Protein AF-A0A9W6ZKR8-F1 (afdb_monomer_lite)

Organism: NCBI:txid2557542

Structure (mmCIF, N/CA/C/O backbone):
data_AF-A0A9W6ZKR8-F1
#
_entry.id   AF-A0A9W6ZKR8-F1
#
loop_
_atom_site.group_PDB
_atom_site.id
_atom_site.type_symbol
_atom_site.label_atom_id
_atom_site.label_alt_id
_atom_site.label_comp_id
_atom_site.label_asym_id
_atom_site.label_entity_id
_atom_site.label_seq_id
_atom_site.pdbx_PDB_ins_code
_atom_site.Cartn_x
_atom_site.Cartn_y
_atom_site.Cartn_z
_atom_site.occupancy
_atom_site.B_iso_or_equiv
_atom_site.auth_seq_id
_atom_site.auth_comp_id
_atom_site.auth_asym_id
_atom_site.auth_atom_id
_atom_site.pdbx_PDB_model_num
ATOM 1 N N . MET A 1 1 ? 8.749 -22.996 -4.094 1.00 43.72 1 MET A N 1
ATOM 2 C CA . MET A 1 1 ? 8.159 -23.414 -2.805 1.00 43.72 1 MET A CA 1
ATOM 3 C C . MET A 1 1 ? 8.030 -22.273 -1.785 1.00 43.72 1 MET A C 1
ATOM 5 O O . MET A 1 1 ? 7.411 -22.484 -0.766 1.00 43.72 1 MET A O 1
ATOM 9 N N . THR A 1 2 ? 8.489 -21.044 -2.060 1.00 58.97 2 THR A N 1
ATOM 10 C CA . THR A 1 2 ? 8.689 -20.016 -1.013 1.00 58.97 2 THR A CA 1
ATOM 11 C C . THR A 1 2 ? 7.624 -18.916 -0.911 1.00 58.97 2 THR A C 1
ATOM 13 O O . THR A 1 2 ? 7.582 -18.221 0.094 1.00 58.97 2 THR A O 1
ATOM 16 N N . ARG A 1 3 ? 6.742 -18.735 -1.911 1.00 69.00 3 ARG A N 1
ATOM 17 C CA . ARG A 1 3 ? 5.770 -17.615 -1.908 1.00 69.00 3 ARG A CA 1
ATOM 18 C C . ARG A 1 3 ? 4.636 -17.778 -0.891 1.00 69.00 3 ARG A C 1
ATOM 20 O O . ARG A 1 3 ? 4.155 -16.786 -0.358 1.00 69.00 3 ARG A O 1
ATOM 27 N N . LYS A 1 4 ? 4.199 -19.019 -0.641 1.00 81.56 4 LYS A N 1
ATOM 28 C CA . LYS A 1 4 ? 3.111 -19.300 0.311 1.00 81.56 4 LYS A CA 1
ATOM 29 C C . LYS A 1 4 ? 3.591 -19.171 1.755 1.00 81.56 4 LYS A C 1
ATOM 31 O O . LYS A 1 4 ? 2.933 -18.515 2.546 1.00 81.56 4 LYS A O 1
ATOM 36 N N . GLU A 1 5 ? 4.760 -19.728 2.067 1.00 90.12 5 GLU A N 1
ATOM 37 C CA . GLU A 1 5 ? 5.380 -19.628 3.396 1.00 90.12 5 GLU A CA 1
ATOM 38 C C . GLU A 1 5 ? 5.645 -18.171 3.787 1.00 90.12 5 GLU A C 1
ATOM 40 O O . GLU A 1 5 ? 5.253 -17.749 4.870 1.00 90.12 5 GLU A O 1
ATOM 45 N N . SER A 1 6 ? 6.228 -17.372 2.883 1.00 89.31 6 SER A N 1
ATOM 46 C CA . SER A 1 6 ? 6.446 -15.945 3.142 1.00 89.31 6 SER A CA 1
ATOM 47 C C . SER A 1 6 ? 5.136 -15.184 3.345 1.00 89.31 6 SER A C 1
ATOM 49 O O . SER A 1 6 ? 5.079 -14.304 4.196 1.00 89.31 6 SER A O 1
ATOM 51 N N . GLY A 1 7 ? 4.084 -15.537 2.595 1.00 88.88 7 GLY A N 1
ATOM 52 C CA . GLY A 1 7 ? 2.748 -14.965 2.778 1.00 88.88 7 GLY A CA 1
ATOM 53 C C . GLY A 1 7 ? 2.196 -15.250 4.175 1.00 88.88 7 GLY A C 1
ATOM 54 O O . GLY A 1 7 ? 1.835 -14.320 4.888 1.00 88.88 7 GLY A O 1
ATOM 55 N N . TYR A 1 8 ? 2.246 -16.513 4.613 1.00 91.88 8 TYR A N 1
ATOM 56 C CA . TYR A 1 8 ? 1.811 -16.897 5.958 1.00 91.88 8 TYR A CA 1
ATOM 57 C C . TYR A 1 8 ? 2.598 -16.191 7.065 1.00 91.88 8 TYR A C 1
ATOM 59 O O . TYR A 1 8 ? 2.002 -15.756 8.045 1.00 91.88 8 TYR A O 1
ATOM 67 N N . ILE A 1 9 ? 3.917 -16.036 6.916 1.00 94.31 9 ILE A N 1
ATOM 68 C CA . ILE A 1 9 ? 4.736 -15.312 7.900 1.00 94.31 9 ILE A CA 1
ATOM 69 C C . ILE A 1 9 ? 4.271 -13.855 8.021 1.00 94.31 9 ILE A C 1
ATOM 71 O O . ILE A 1 9 ? 4.099 -13.363 9.135 1.00 94.31 9 ILE A O 1
ATOM 75 N N . VAL A 1 10 ? 4.032 -13.171 6.896 1.00 93.12 10 VAL A N 1
ATOM 76 C CA . VAL A 1 10 ? 3.537 -11.784 6.897 1.00 93.12 10 VAL A CA 1
ATOM 77 C C . VAL A 1 10 ? 2.162 -11.692 7.558 1.00 93.12 10 VAL A C 1
ATOM 79 O O . VAL A 1 10 ? 1.942 -10.795 8.372 1.00 93.12 10 VAL A O 1
ATOM 82 N N . GLU A 1 11 ? 1.255 -12.624 7.261 1.00 93.00 11 GLU A N 1
ATOM 83 C CA . GLU A 1 11 ? -0.081 -12.657 7.863 1.00 93.00 11 GLU A CA 1
ATOM 84 C C . GLU A 1 11 ? -0.024 -12.865 9.382 1.00 93.00 11 GLU A C 1
ATOM 86 O O . GLU A 1 11 ? -0.656 -12.108 10.117 1.00 93.00 11 GLU A O 1
ATOM 91 N N . ILE A 1 12 ? 0.783 -13.818 9.863 1.00 96.00 12 ILE A N 1
ATOM 92 C CA . ILE A 1 12 ? 0.949 -14.097 11.299 1.00 96.00 12 ILE A CA 1
ATOM 93 C C . ILE A 1 12 ? 1.556 -12.893 12.029 1.00 96.00 12 ILE A C 1
ATOM 95 O O . ILE A 1 12 ? 1.080 -12.518 13.100 1.00 96.00 12 ILE A O 1
ATOM 99 N N . LEU A 1 13 ? 2.595 -12.269 11.465 1.00 96.94 13 LEU A N 1
ATOM 100 C CA . LEU A 1 13 ? 3.232 -11.098 12.078 1.00 96.94 13 LEU A CA 1
ATOM 101 C C . LEU A 1 13 ? 2.298 -9.886 12.105 1.00 96.94 13 LEU A C 1
ATOM 103 O O . LEU A 1 13 ? 2.287 -9.146 13.088 1.00 96.94 13 LEU A O 1
ATOM 107 N N . THR A 1 14 ? 1.504 -9.700 11.049 1.00 95.88 14 THR A N 1
ATOM 108 C CA . THR A 1 14 ? 0.491 -8.642 10.987 1.00 95.88 14 THR A CA 1
ATOM 109 C C . THR A 1 14 ? -0.566 -8.859 12.065 1.00 95.88 14 THR A C 1
ATOM 111 O O . THR A 1 14 ? -0.831 -7.946 12.840 1.00 95.88 14 THR A O 1
ATOM 114 N N . GLU A 1 15 ? -1.106 -10.073 12.170 1.00 96.12 15 GLU A N 1
ATOM 115 C CA . GLU A 1 15 ? -2.096 -10.44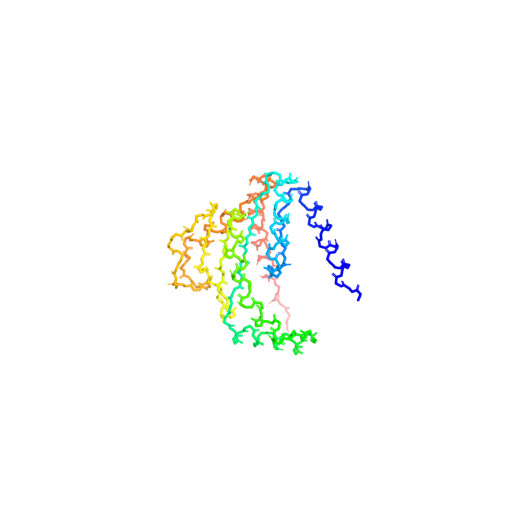8 13.185 1.00 96.12 15 GLU A CA 1
ATOM 116 C C . GLU A 1 15 ? -1.564 -10.219 14.607 1.00 96.12 15 GLU A C 1
ATOM 118 O O . GLU A 1 15 ? -2.184 -9.513 15.400 1.00 96.12 15 GLU A O 1
ATOM 123 N N . ALA A 1 16 ? -0.370 -10.733 14.919 1.00 96.75 16 ALA A N 1
ATOM 124 C CA . ALA A 1 16 ? 0.243 -10.566 16.235 1.00 96.75 16 ALA A CA 1
ATOM 125 C C . ALA A 1 16 ? 0.458 -9.084 16.594 1.00 96.75 16 ALA A C 1
ATOM 127 O O . ALA A 1 16 ? 0.180 -8.662 17.716 1.00 96.75 16 ALA A O 1
ATOM 128 N N . ALA A 1 17 ? 0.908 -8.267 15.636 1.00 95.88 17 ALA A N 1
ATOM 129 C CA . ALA A 1 17 ? 1.096 -6.838 15.855 1.00 95.88 17 ALA A CA 1
ATOM 130 C C . ALA A 1 17 ? -0.235 -6.095 16.072 1.00 95.88 17 ALA A C 1
ATOM 132 O O . ALA A 1 17 ? -0.312 -5.234 16.953 1.00 95.88 17 ALA A O 1
ATOM 133 N N . LEU A 1 18 ? -1.281 -6.435 15.314 1.00 94.88 18 LEU A N 1
ATOM 134 C CA . LEU A 1 18 ? -2.607 -5.832 15.456 1.00 94.88 18 LEU A CA 1
ATOM 135 C C . LEU A 1 18 ? -3.280 -6.216 16.781 1.00 94.88 18 LEU A C 1
ATOM 137 O O . LEU A 1 18 ? -3.871 -5.347 17.424 1.00 94.88 18 LEU A O 1
ATOM 141 N N . LEU A 1 19 ? -3.128 -7.464 17.239 1.00 93.94 19 LEU A N 1
ATOM 142 C CA . LEU A 1 19 ? -3.597 -7.914 18.558 1.00 93.94 19 LEU A CA 1
ATOM 143 C C . LEU A 1 19 ? -2.950 -7.126 19.707 1.00 93.94 19 LEU A C 1
ATOM 145 O O . LEU A 1 19 ? -3.594 -6.854 20.719 1.00 93.94 19 LEU A O 1
ATOM 149 N N . GLU A 1 20 ? -1.699 -6.700 19.538 1.00 94.88 20 GLU A N 1
ATOM 150 C CA . GLU A 1 20 ? -1.003 -5.820 20.483 1.00 94.88 20 GLU A CA 1
ATOM 151 C C . GLU A 1 20 ? -1.330 -4.324 20.291 1.00 94.88 20 GLU A C 1
ATOM 153 O O . GLU A 1 20 ? -0.798 -3.466 21.002 1.00 94.88 20 GLU A O 1
ATOM 158 N N . GLY A 1 21 ? -2.199 -3.978 19.336 1.00 89.56 21 GLY A N 1
ATOM 159 C CA . GLY A 1 21 ? -2.577 -2.598 19.028 1.00 89.56 21 GLY A CA 1
ATOM 160 C C . GLY A 1 21 ? -1.440 -1.770 18.422 1.00 89.56 21 GLY A C 1
ATOM 161 O O . GLY A 1 21 ? -1.395 -0.551 18.617 1.00 89.56 21 GLY A O 1
ATOM 162 N N . LYS A 1 22 ? -0.493 -2.415 17.731 1.00 90.19 22 LYS A N 1
ATOM 163 C CA . LYS A 1 22 ? 0.614 -1.750 17.033 1.00 90.19 22 LYS A CA 1
ATOM 164 C C . LYS A 1 22 ? 0.187 -1.297 15.638 1.00 90.19 22 LYS A C 1
ATOM 166 O O . LYS A 1 22 ? -0.657 -1.911 14.992 1.00 90.19 22 LYS A O 1
ATOM 171 N N . ASN A 1 23 ? 0.843 -0.246 15.149 1.00 90.69 23 ASN A N 1
ATOM 172 C CA . ASN A 1 23 ? 0.729 0.164 13.753 1.00 90.69 23 ASN A CA 1
ATOM 173 C C . ASN A 1 23 ? 1.524 -0.802 12.869 1.00 90.69 23 ASN A C 1
ATOM 175 O O . ASN A 1 23 ? 2.669 -1.129 13.190 1.00 90.69 23 ASN A O 1
ATOM 179 N N . VAL A 1 24 ? 0.935 -1.215 11.748 1.00 93.69 24 VAL A N 1
ATOM 180 C CA . VAL A 1 24 ? 1.559 -2.131 10.788 1.00 93.69 24 VAL A CA 1
ATOM 181 C C . VAL A 1 24 ? 1.595 -1.474 9.415 1.00 93.69 24 VAL A C 1
ATOM 183 O O . VAL A 1 24 ? 0.602 -0.906 8.967 1.00 93.69 24 VAL A O 1
ATOM 186 N N . LEU A 1 25 ? 2.744 -1.570 8.746 1.00 94.62 25 LEU A N 1
ATOM 187 C CA . LEU A 1 25 ? 2.893 -1.228 7.337 1.00 94.62 25 LEU A CA 1
ATOM 188 C C . LEU A 1 25 ? 3.074 -2.525 6.550 1.00 94.62 25 LEU A C 1
ATOM 190 O O . LEU A 1 25 ? 4.033 -3.259 6.785 1.00 94.62 25 LEU A O 1
ATOM 194 N N . VAL A 1 26 ? 2.148 -2.798 5.633 1.00 92.88 26 VAL A N 1
ATOM 195 C CA . VAL A 1 26 ? 2.182 -3.985 4.773 1.00 92.88 26 VAL A CA 1
ATOM 196 C C . VAL A 1 26 ? 2.524 -3.546 3.354 1.00 92.88 26 VAL A C 1
ATOM 198 O O . VAL A 1 26 ? 1.786 -2.766 2.758 1.00 92.88 26 VAL A O 1
ATOM 201 N N . ASP A 1 27 ? 3.633 -4.056 2.818 1.00 91.31 27 ASP A N 1
ATOM 202 C CA . ASP A 1 27 ? 3.977 -3.901 1.403 1.00 91.31 27 ASP A CA 1
ATOM 203 C C . ASP A 1 27 ? 3.158 -4.897 0.570 1.00 91.31 27 ASP A C 1
ATOM 205 O O . ASP A 1 27 ? 3.192 -6.109 0.803 1.00 91.31 27 ASP A O 1
ATOM 209 N N . GLY A 1 28 ? 2.371 -4.383 -0.371 1.00 89.12 28 GLY A N 1
ATOM 210 C CA . GLY A 1 28 ? 1.390 -5.158 -1.114 1.00 89.12 28 GLY A CA 1
ATOM 211 C C . GLY A 1 28 ? 1.144 -4.585 -2.499 1.00 89.12 28 GLY A C 1
ATOM 212 O O . GLY A 1 28 ? 1.242 -3.385 -2.729 1.00 89.12 28 GLY A O 1
ATOM 213 N N . SER A 1 29 ? 0.801 -5.461 -3.443 1.00 87.06 29 SER A N 1
ATOM 214 C CA . SER A 1 29 ? 0.652 -5.060 -4.846 1.00 87.06 29 SER A CA 1
ATOM 215 C C . SER A 1 29 ? -0.663 -4.346 -5.164 1.00 87.06 29 SER A C 1
ATOM 217 O O . SER A 1 29 ? -0.764 -3.784 -6.246 1.00 87.06 29 SER A O 1
ATOM 219 N N . LEU A 1 30 ? -1.678 -4.422 -4.289 1.00 93.69 30 LEU A N 1
ATOM 220 C CA . LEU A 1 30 ? -3.034 -3.885 -4.511 1.00 93.69 30 LEU A CA 1
ATOM 221 C C . LEU A 1 30 ? -3.697 -4.292 -5.844 1.00 93.69 30 LEU A C 1
ATOM 223 O O . LEU A 1 30 ? -4.678 -3.688 -6.258 1.00 93.69 30 LEU A O 1
ATOM 227 N N . ARG A 1 31 ? -3.218 -5.343 -6.520 1.00 91.56 31 ARG A N 1
ATOM 228 C CA . ARG A 1 31 ? -3.759 -5.770 -7.821 1.00 91.56 31 ARG A CA 1
ATOM 229 C C . ARG A 1 31 ? -5.145 -6.413 -7.706 1.00 91.56 31 ARG A C 1
ATOM 231 O O . ARG A 1 31 ? -6.022 -6.128 -8.512 1.00 91.56 31 ARG A O 1
ATOM 238 N N . ASP A 1 32 ? -5.359 -7.258 -6.703 1.00 93.75 32 ASP A N 1
ATOM 239 C CA . ASP A 1 32 ? -6.613 -8.004 -6.534 1.00 93.75 32 ASP A CA 1
ATOM 240 C C . ASP A 1 32 ? -7.621 -7.229 -5.673 1.00 93.75 32 ASP A C 1
ATOM 242 O O . ASP A 1 32 ? -7.645 -7.335 -4.446 1.00 93.75 32 ASP A O 1
ATOM 246 N N . VAL A 1 33 ? -8.448 -6.416 -6.329 1.00 96.25 33 VAL A N 1
ATOM 247 C CA . VAL A 1 33 ? -9.442 -5.560 -5.668 1.00 96.25 33 VAL A CA 1
ATOM 248 C C . VAL A 1 33 ? -10.391 -6.354 -4.776 1.00 96.25 33 VAL A C 1
ATOM 250 O O . VAL A 1 33 ? -10.699 -5.915 -3.668 1.00 96.25 33 VAL A O 1
ATOM 253 N N . ASP A 1 34 ? -10.871 -7.503 -5.242 1.00 96.38 34 ASP A N 1
ATOM 254 C CA . ASP A 1 34 ? -11.899 -8.257 -4.528 1.00 96.38 34 ASP A CA 1
ATOM 255 C C . ASP A 1 34 ? -11.322 -8.956 -3.298 1.00 96.38 34 ASP A C 1
ATOM 257 O O . ASP A 1 34 ? -11.953 -8.951 -2.236 1.00 96.38 34 ASP A O 1
ATOM 261 N N . TRP A 1 35 ? -10.079 -9.436 -3.387 1.00 94.94 35 TRP A N 1
ATOM 262 C CA . TRP A 1 35 ? -9.349 -9.907 -2.216 1.00 94.94 35 TRP A CA 1
ATOM 263 C C . TRP A 1 35 ? -9.177 -8.798 -1.167 1.00 94.94 35 TRP A C 1
ATOM 265 O O . TRP A 1 35 ? -9.500 -9.006 0.005 1.00 94.94 35 TRP A O 1
ATOM 275 N N . TYR A 1 36 ? -8.736 -7.598 -1.571 1.00 96.38 36 TYR A N 1
ATOM 276 C CA . TYR A 1 36 ? -8.524 -6.488 -0.631 1.00 96.38 36 TYR A CA 1
ATOM 277 C C . TYR A 1 36 ? -9.826 -5.968 -0.012 1.00 96.38 36 TYR A C 1
ATOM 279 O O . TYR A 1 36 ? -9.821 -5.604 1.164 1.00 96.38 36 TYR A O 1
ATOM 287 N N . LYS A 1 37 ? -10.952 -5.989 -0.738 1.00 96.94 37 LYS A N 1
ATOM 288 C CA . LYS A 1 37 ? -12.272 -5.682 -0.157 1.00 96.94 37 LYS A CA 1
ATOM 289 C C . LYS A 1 37 ? -12.586 -6.618 1.009 1.00 96.94 37 LYS A C 1
ATOM 291 O O . LYS A 1 37 ? -12.857 -6.142 2.111 1.00 96.94 37 LYS A O 1
ATOM 296 N N . GLY A 1 38 ? -12.489 -7.931 0.785 1.00 97.12 38 GLY A N 1
ATOM 297 C CA . GLY A 1 38 ? -12.739 -8.926 1.829 1.00 97.12 38 GLY A CA 1
ATOM 298 C C . GLY A 1 38 ? -11.752 -8.808 2.994 1.00 97.12 38 GLY A C 1
ATOM 299 O O . GLY A 1 38 ? -12.136 -8.932 4.158 1.00 97.12 38 GLY A O 1
ATOM 300 N N . TYR A 1 39 ? -10.488 -8.502 2.696 1.00 95.88 39 TYR A N 1
ATOM 301 C CA . TYR A 1 39 ? -9.460 -8.285 3.709 1.00 95.88 39 TYR A CA 1
ATOM 302 C C . TYR A 1 39 ? -9.745 -7.055 4.585 1.00 95.88 39 TYR A C 1
ATOM 304 O O . TYR A 1 39 ? -9.694 -7.159 5.809 1.00 95.88 39 TYR A O 1
ATOM 312 N N . PHE A 1 40 ? -10.107 -5.908 4.003 1.00 96.88 40 PHE A N 1
ATOM 313 C CA . PHE A 1 40 ? -10.445 -4.703 4.772 1.00 96.88 40 PHE A CA 1
ATOM 314 C C . PHE A 1 40 ? -11.714 -4.882 5.606 1.00 96.88 40 PHE A C 1
ATOM 316 O O . PHE A 1 40 ? -11.764 -4.433 6.751 1.00 96.88 40 PHE A O 1
ATOM 323 N N . GLU A 1 41 ? -12.720 -5.574 5.072 1.00 97.38 41 GLU A N 1
ATOM 324 C CA . GLU A 1 41 ? -13.945 -5.895 5.809 1.00 97.38 41 GLU A CA 1
ATOM 325 C C . GLU A 1 41 ? -13.658 -6.803 7.010 1.00 97.38 41 GLU A C 1
ATOM 327 O O . GLU A 1 41 ? -14.132 -6.534 8.117 1.00 97.38 41 GLU A O 1
ATOM 332 N N . ARG A 1 42 ? -12.810 -7.824 6.827 1.00 97.38 42 ARG A N 1
ATOM 333 C CA . ARG A 1 42 ? -12.302 -8.663 7.920 1.00 97.38 42 ARG A CA 1
ATOM 334 C C . ARG A 1 42 ? -11.579 -7.826 8.974 1.00 97.38 42 ARG A C 1
ATOM 336 O O . ARG A 1 42 ? -11.915 -7.920 10.148 1.00 97.38 42 ARG A O 1
ATOM 343 N N . LEU A 1 43 ? -10.627 -6.989 8.558 1.00 96.69 43 LEU A N 1
ATOM 344 C CA . LEU A 1 43 ? -9.846 -6.154 9.470 1.00 96.69 43 LEU A CA 1
ATOM 345 C C . LEU A 1 43 ? -10.727 -5.223 10.308 1.00 96.69 43 LEU A C 1
ATOM 347 O O . LEU A 1 43 ? -10.525 -5.133 11.513 1.00 96.69 43 LEU A O 1
ATOM 351 N N . ARG A 1 44 ? -11.725 -4.563 9.710 1.00 95.44 44 ARG A N 1
ATOM 352 C CA . ARG A 1 44 ? -12.642 -3.688 10.463 1.00 95.44 44 ARG A CA 1
ATOM 353 C C . ARG A 1 44 ? -13.520 -4.458 11.447 1.00 95.44 44 ARG A C 1
ATOM 355 O O . ARG A 1 44 ? -13.811 -3.943 12.523 1.00 95.44 44 ARG A O 1
ATOM 362 N N . ARG A 1 45 ? -13.948 -5.672 11.088 1.00 97.25 45 ARG A N 1
ATOM 363 C CA . ARG A 1 45 ? -14.734 -6.537 11.977 1.00 97.25 45 ARG A CA 1
ATOM 364 C C . ARG A 1 45 ? -13.904 -7.021 13.166 1.00 97.25 45 ARG A C 1
ATOM 366 O O . ARG A 1 45 ? -14.374 -6.951 14.297 1.00 97.25 45 ARG A O 1
ATOM 373 N N . ASP A 1 46 ? -12.696 -7.504 12.900 1.00 96.56 46 ASP A N 1
ATOM 374 C CA . ASP A 1 46 ? -11.852 -8.154 13.904 1.00 96.56 46 ASP A CA 1
ATOM 375 C C . ASP A 1 46 ? -11.105 -7.109 14.766 1.00 96.56 46 ASP A C 1
ATOM 377 O O . ASP A 1 46 ? -10.847 -7.340 15.947 1.00 96.56 46 ASP A O 1
ATOM 381 N N . TYR A 1 47 ? -10.858 -5.910 14.217 1.00 96.06 47 TYR A N 1
ATOM 382 C CA . TYR A 1 47 ? -10.192 -4.787 14.885 1.00 96.06 47 TYR A CA 1
ATOM 383 C C . TYR A 1 47 ? -11.000 -3.478 14.762 1.00 96.06 47 TYR A C 1
ATOM 385 O O . TYR A 1 47 ? -10.633 -2.591 13.989 1.00 96.06 47 TYR A O 1
ATOM 393 N N . PRO A 1 48 ? -12.066 -3.275 15.564 1.00 92.44 48 PRO A N 1
ATOM 394 C CA . PRO A 1 48 ? -12.995 -2.146 15.393 1.00 92.44 48 PRO A CA 1
ATOM 395 C C . PRO A 1 48 ? -12.381 -0.743 15.517 1.00 92.44 48 PRO A C 1
ATOM 397 O O . PRO A 1 48 ? -12.943 0.228 15.020 1.00 92.44 48 PRO A O 1
ATOM 400 N N . ASN A 1 49 ? -11.236 -0.623 16.195 1.00 90.19 49 ASN A N 1
ATOM 401 C CA . ASN A 1 49 ? -10.528 0.648 16.383 1.00 90.19 49 ASN A CA 1
ATOM 402 C C . ASN A 1 49 ? -9.405 0.876 15.354 1.00 90.19 49 ASN A C 1
ATOM 404 O O . ASN A 1 49 ? -8.692 1.877 15.449 1.00 90.19 49 ASN A O 1
ATOM 408 N N . LEU A 1 50 ? -9.195 -0.060 14.424 1.00 94.06 50 LEU A N 1
ATOM 409 C CA . LEU A 1 50 ? -8.148 0.034 13.414 1.00 94.06 50 LEU A CA 1
ATOM 410 C C . LEU A 1 50 ? -8.521 1.085 12.366 1.00 94.06 50 LEU A C 1
ATOM 412 O O . LEU A 1 50 ? -9.608 1.037 11.791 1.00 94.06 50 LEU A O 1
ATOM 416 N N . ARG A 1 51 ? -7.584 1.996 12.085 1.00 94.38 51 ARG A N 1
ATOM 417 C CA . ARG A 1 51 ? -7.640 2.839 10.888 1.00 94.38 51 ARG A CA 1
ATOM 418 C C . ARG A 1 51 ? -6.814 2.201 9.781 1.00 94.38 51 ARG A C 1
ATOM 420 O O . ARG A 1 51 ? -5.674 1.803 10.009 1.00 94.38 51 ARG A O 1
ATOM 427 N N . ILE A 1 52 ? -7.391 2.112 8.593 1.00 95.94 52 ILE A N 1
ATOM 428 C CA . ILE A 1 52 ? -6.785 1.535 7.399 1.00 95.94 52 ILE A CA 1
ATOM 429 C C . ILE A 1 52 ? -6.400 2.672 6.464 1.00 95.94 52 ILE A C 1
ATOM 431 O O . ILE A 1 52 ? -7.177 3.611 6.263 1.00 95.94 52 ILE A O 1
ATOM 435 N N . ALA A 1 53 ? -5.221 2.560 5.857 1.00 96.06 53 ALA A N 1
ATOM 436 C CA . ALA A 1 53 ? -4.813 3.481 4.819 1.00 96.06 53 ALA A CA 1
ATOM 437 C C . ALA A 1 53 ? -4.121 2.819 3.640 1.00 96.06 53 ALA A C 1
ATOM 439 O O . ALA A 1 53 ? -3.511 1.759 3.769 1.00 96.06 53 ALA A O 1
ATOM 440 N N . ILE A 1 54 ? -4.187 3.510 2.506 1.00 96.62 54 ILE A N 1
ATOM 441 C CA . ILE A 1 54 ? -3.470 3.171 1.282 1.00 96.62 54 ILE A CA 1
ATOM 442 C C . ILE A 1 54 ? -2.462 4.277 0.982 1.00 96.62 54 ILE A C 1
ATOM 444 O O . ILE A 1 54 ? -2.817 5.453 0.924 1.00 96.62 54 ILE A O 1
ATOM 448 N N . LEU A 1 55 ? -1.210 3.886 0.756 1.00 95.00 55 LEU A N 1
ATOM 449 C CA . LEU A 1 55 ? -0.164 4.747 0.211 1.00 95.00 55 LEU A CA 1
ATOM 450 C C . LEU A 1 55 ? 0.218 4.181 -1.161 1.00 95.00 55 LEU A C 1
ATOM 452 O O . LEU A 1 55 ? 0.971 3.213 -1.244 1.00 95.00 55 LEU A O 1
ATOM 456 N N . SER A 1 56 ? -0.348 4.742 -2.229 1.00 95.56 56 SER A N 1
ATOM 457 C CA . SER A 1 56 ? -0.015 4.361 -3.605 1.00 95.56 56 SER A CA 1
ATOM 458 C C . SER A 1 56 ? 1.224 5.129 -4.044 1.00 95.56 56 SER A C 1
ATOM 460 O O . SER A 1 56 ? 1.220 6.356 -3.997 1.00 95.56 56 SER A O 1
ATOM 462 N N . VAL A 1 57 ? 2.283 4.431 -4.452 1.00 93.50 57 VAL A N 1
ATOM 463 C CA . VAL A 1 57 ? 3.488 5.057 -5.012 1.00 93.50 57 VAL A CA 1
ATOM 464 C C . VAL A 1 57 ? 3.500 4.832 -6.515 1.00 93.50 57 VAL A C 1
ATOM 466 O O . VAL A 1 57 ? 3.519 3.694 -6.980 1.00 93.50 57 VAL A O 1
ATOM 469 N N . GLU A 1 58 ? 3.515 5.924 -7.267 1.00 93.12 58 GLU A N 1
ATOM 470 C CA . GLU A 1 58 ? 3.407 5.942 -8.719 1.00 93.12 58 GLU A CA 1
ATOM 471 C C . GLU A 1 58 ? 4.610 6.642 -9.341 1.00 93.12 58 GLU A C 1
ATOM 473 O O . GLU A 1 58 ? 5.142 7.612 -8.805 1.00 93.12 58 GLU A O 1
ATOM 478 N N . ALA A 1 59 ? 5.036 6.154 -10.497 1.00 93.00 59 ALA A N 1
ATOM 479 C CA . ALA A 1 59 ? 6.092 6.751 -11.299 1.00 93.00 59 ALA A CA 1
ATOM 480 C C . ALA A 1 59 ? 5.825 6.456 -12.776 1.00 93.00 59 ALA A C 1
ATOM 482 O O . ALA A 1 59 ? 5.078 5.524 -13.099 1.00 93.00 59 ALA A O 1
ATOM 483 N N . GLY A 1 60 ? 6.451 7.224 -13.663 1.00 91.94 60 GLY A N 1
ATOM 484 C CA . GLY A 1 60 ? 6.395 7.001 -15.097 1.00 91.94 60 GLY A CA 1
ATOM 485 C C . GLY A 1 60 ? 6.873 5.602 -15.484 1.00 91.94 60 GLY A C 1
ATOM 486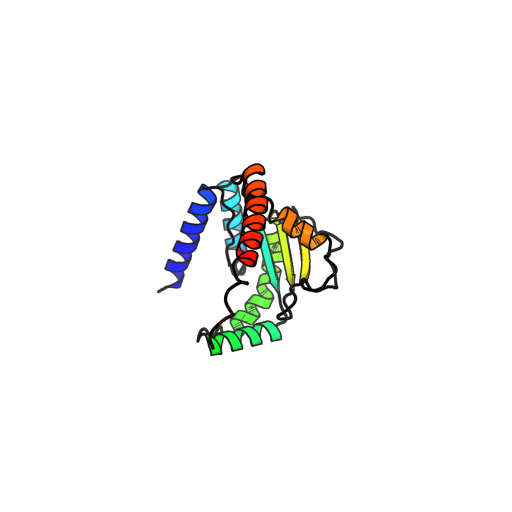 O O . GLY A 1 60 ? 7.749 5.012 -14.848 1.00 91.94 60 GLY A O 1
ATOM 487 N N . GLU A 1 61 ? 6.298 5.069 -16.562 1.00 94.38 61 GLU A N 1
ATOM 488 C CA . GLU A 1 61 ? 6.616 3.738 -17.089 1.00 94.38 61 GLU A CA 1
ATOM 489 C C . GLU A 1 61 ? 8.123 3.537 -17.290 1.00 94.38 61 GLU A C 1
ATOM 491 O O . GLU A 1 61 ? 8.684 2.536 -16.837 1.00 94.38 61 GLU A O 1
ATOM 496 N N . GLU A 1 62 ? 8.781 4.507 -17.925 1.00 94.00 62 GLU A N 1
ATOM 497 C CA . GLU A 1 62 ? 10.216 4.458 -18.206 1.00 94.00 62 GLU A CA 1
ATOM 498 C C . GLU A 1 62 ? 11.035 4.359 -16.915 1.00 94.00 62 GLU A C 1
ATOM 500 O O . GLU A 1 62 ? 11.893 3.483 -16.803 1.00 94.00 62 GLU A O 1
ATOM 505 N N . VAL A 1 63 ? 10.689 5.165 -15.905 1.00 93.31 63 VAL A N 1
ATOM 506 C CA . VAL A 1 63 ? 11.334 5.176 -14.583 1.00 93.31 63 VAL A CA 1
ATOM 507 C C . VAL A 1 63 ? 11.164 3.827 -13.880 1.00 93.31 63 VAL A C 1
ATOM 509 O O . VAL A 1 63 ? 12.120 3.274 -13.328 1.00 93.31 63 VAL A O 1
ATOM 512 N N . VAL A 1 64 ? 9.958 3.250 -13.910 1.00 93.94 64 VAL A N 1
ATOM 513 C CA . VAL A 1 64 ? 9.682 1.936 -13.305 1.00 93.94 64 VAL A CA 1
ATOM 514 C C . VAL A 1 64 ? 10.479 0.834 -14.003 1.00 93.94 64 VAL A C 1
ATOM 516 O O . VAL A 1 64 ? 11.095 -0.003 -13.332 1.00 93.94 64 VAL A O 1
ATOM 519 N N . LEU A 1 65 ? 10.488 0.821 -15.338 1.00 95.06 65 LEU A N 1
ATOM 520 C CA . LEU A 1 65 ? 11.212 -0.173 -16.128 1.00 95.06 65 LEU A CA 1
ATOM 521 C C . LEU A 1 65 ? 12.726 -0.055 -15.934 1.00 95.06 65 LEU A C 1
ATOM 523 O O . LEU A 1 65 ? 13.393 -1.076 -15.759 1.00 95.06 65 LEU A O 1
ATOM 527 N N . GLU A 1 66 ? 13.270 1.160 -15.926 1.00 94.62 66 GLU A N 1
ATOM 528 C CA . GLU A 1 66 ? 14.686 1.417 -15.669 1.00 94.62 66 GLU A CA 1
ATOM 529 C C . GLU A 1 66 ? 15.096 0.923 -14.278 1.00 94.62 66 GLU A C 1
ATOM 531 O O . GLU A 1 66 ? 16.024 0.118 -14.156 1.00 94.62 66 GLU A O 1
ATOM 536 N N . ARG A 1 67 ? 14.354 1.302 -13.228 1.00 93.00 67 ARG A N 1
ATOM 537 C CA . ARG A 1 67 ? 14.616 0.854 -11.850 1.00 93.00 67 ARG A CA 1
ATOM 538 C C . ARG A 1 67 ? 14.519 -0.664 -11.712 1.00 93.00 67 ARG A C 1
ATOM 540 O O . ARG A 1 67 ? 15.339 -1.278 -11.027 1.00 93.00 67 ARG A O 1
ATOM 547 N N . ALA A 1 68 ? 13.550 -1.292 -12.378 1.00 94.31 68 ALA A N 1
ATOM 548 C CA . ALA A 1 68 ? 13.415 -2.744 -12.378 1.00 94.31 68 ALA A CA 1
ATOM 549 C C . ALA A 1 68 ? 14.584 -3.4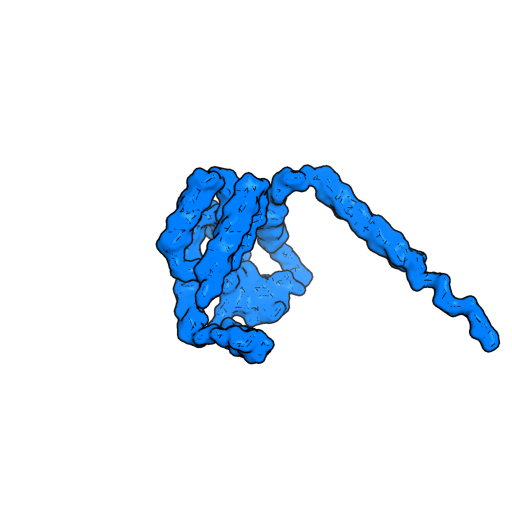38 -13.094 1.00 94.31 68 ALA A C 1
ATOM 551 O O . ALA A 1 68 ? 15.064 -4.460 -12.597 1.00 94.31 68 ALA A O 1
ATOM 552 N N . ARG A 1 69 ? 15.071 -2.881 -14.215 1.00 95.12 69 ARG A N 1
ATOM 553 C CA . ARG A 1 69 ? 16.271 -3.366 -14.918 1.00 95.12 69 ARG A CA 1
ATOM 554 C C . ARG A 1 69 ? 17.510 -3.233 -14.036 1.00 95.12 69 ARG A C 1
ATOM 556 O O . ARG A 1 69 ? 18.184 -4.239 -13.830 1.00 95.12 69 ARG A O 1
ATOM 563 N N . ARG A 1 70 ? 17.743 -2.054 -13.446 1.00 94.75 70 ARG A N 1
ATOM 564 C CA . ARG A 1 70 ? 18.866 -1.776 -12.530 1.00 94.75 70 ARG A CA 1
ATOM 565 C C . ARG A 1 70 ? 18.879 -2.744 -11.343 1.00 94.75 70 ARG A C 1
ATOM 567 O O . ARG A 1 70 ? 19.862 -3.447 -11.119 1.00 94.75 70 ARG A O 1
ATOM 574 N N . ARG A 1 71 ? 17.744 -2.891 -10.650 1.00 94.50 71 ARG A N 1
ATOM 575 C CA . ARG A 1 71 ? 17.603 -3.855 -9.545 1.00 94.50 71 ARG A CA 1
ATOM 576 C C . ARG A 1 71 ? 17.817 -5.294 -10.015 1.00 94.50 71 ARG A C 1
ATOM 578 O O . ARG A 1 71 ? 18.405 -6.096 -9.293 1.00 94.50 71 ARG A O 1
ATOM 585 N N . GLY A 1 72 ? 17.319 -5.637 -11.202 1.00 96.06 72 GLY A N 1
ATOM 586 C CA . GLY A 1 72 ? 17.508 -6.948 -11.813 1.00 96.06 72 GLY A CA 1
ATOM 587 C C . GLY A 1 72 ? 18.983 -7.269 -12.049 1.00 96.06 72 GLY A C 1
ATOM 588 O O . GLY A 1 72 ? 19.410 -8.366 -11.697 1.00 96.06 72 GLY A O 1
ATOM 589 N N . SER A 1 73 ? 19.764 -6.310 -12.560 1.00 96.12 73 SER A N 1
ATOM 590 C CA . SER A 1 73 ? 21.211 -6.467 -12.753 1.00 96.12 73 SER A CA 1
ATOM 591 C C . SER A 1 73 ? 21.993 -6.535 -11.440 1.00 96.12 73 SER A C 1
ATOM 593 O O . SER A 1 73 ? 22.921 -7.328 -11.340 1.00 96.12 73 SER A O 1
ATOM 595 N N . GLU A 1 74 ? 21.611 -5.756 -10.425 1.00 96.44 74 GLU A N 1
ATOM 596 C CA . GLU A 1 74 ? 22.321 -5.705 -9.136 1.00 96.44 74 GLU A CA 1
ATOM 597 C C . GLU A 1 74 ? 22.023 -6.916 -8.242 1.00 96.44 74 GLU A C 1
ATOM 599 O O . GLU A 1 74 ? 22.907 -7.440 -7.571 1.00 96.44 74 GLU A O 1
ATOM 604 N N . THR A 1 75 ? 20.764 -7.361 -8.208 1.00 95.44 75 THR A N 1
ATOM 605 C CA . THR A 1 75 ? 20.290 -8.375 -7.246 1.00 95.44 75 THR A CA 1
ATOM 606 C C . THR A 1 75 ? 20.020 -9.743 -7.872 1.00 95.44 75 THR A C 1
ATOM 608 O O . THR A 1 75 ? 19.709 -10.696 -7.157 1.00 95.44 75 THR A O 1
ATOM 611 N N . GLY A 1 76 ? 20.037 -9.839 -9.206 1.00 95.00 76 GLY A N 1
ATOM 612 C CA . GLY A 1 76 ? 19.612 -11.022 -9.961 1.00 95.00 76 GLY A CA 1
ATOM 613 C C . GLY A 1 76 ? 18.092 -11.252 -9.989 1.00 95.00 76 GLY A C 1
ATOM 614 O O . GLY A 1 76 ? 17.621 -12.203 -10.613 1.00 95.00 76 GLY A O 1
ATOM 615 N N . ARG A 1 77 ? 17.287 -10.404 -9.330 1.00 90.00 77 ARG A N 1
ATOM 616 C CA . ARG A 1 77 ? 15.821 -10.547 -9.255 1.00 90.00 77 ARG A CA 1
ATOM 617 C C . ARG A 1 77 ? 15.130 -9.788 -10.387 1.00 90.00 77 ARG A C 1
ATOM 619 O O . ARG A 1 77 ? 14.639 -8.673 -10.199 1.00 90.00 77 ARG A O 1
ATOM 626 N N . VAL A 1 78 ? 15.074 -10.411 -11.561 1.00 94.38 78 VAL A N 1
ATOM 627 C CA . VAL A 1 78 ? 14.408 -9.849 -12.746 1.00 94.38 78 VAL A CA 1
ATOM 628 C C . VAL A 1 78 ? 12.888 -9.987 -12.632 1.00 94.38 78 VAL A C 1
ATOM 630 O O . VAL A 1 78 ? 12.365 -11.073 -12.382 1.00 94.38 78 VAL A O 1
ATOM 633 N N . VAL A 1 79 ? 12.169 -8.883 -12.850 1.00 92.38 79 VAL A N 1
ATOM 634 C CA . VAL A 1 79 ? 10.705 -8.875 -12.980 1.00 92.38 79 VAL A CA 1
ATOM 635 C C . VAL A 1 79 ? 10.348 -8.715 -14.461 1.00 92.38 79 VAL A C 1
ATOM 637 O O . VAL A 1 79 ? 10.847 -7.782 -15.089 1.00 92.38 79 VAL A O 1
ATOM 640 N N . PRO A 1 80 ? 9.500 -9.587 -15.037 1.00 94.81 80 PRO A N 1
ATOM 641 C CA . PRO A 1 80 ? 9.060 -9.453 -16.422 1.00 94.81 80 PRO A CA 1
ATOM 642 C C . PRO A 1 80 ? 8.404 -8.095 -16.694 1.00 94.81 80 PRO A C 1
ATOM 644 O O . PRO A 1 80 ? 7.493 -7.694 -15.970 1.00 94.81 80 PRO A O 1
ATOM 647 N N . ALA A 1 81 ? 8.815 -7.423 -17.775 1.00 94.56 81 ALA A N 1
ATOM 648 C CA . ALA A 1 81 ? 8.291 -6.106 -18.147 1.00 94.56 81 ALA A CA 1
ATOM 649 C C . ALA A 1 81 ? 6.761 -6.109 -18.299 1.00 94.56 81 ALA A C 1
ATOM 651 O O . ALA A 1 81 ? 6.096 -5.226 -17.774 1.00 94.56 81 ALA A O 1
ATOM 652 N N . ALA A 1 82 ? 6.189 -7.153 -18.910 1.00 95.25 82 ALA A N 1
ATOM 653 C CA . ALA A 1 82 ? 4.739 -7.294 -19.054 1.00 95.25 82 ALA A CA 1
ATOM 654 C C . ALA A 1 82 ? 3.990 -7.239 -17.707 1.00 95.25 82 ALA A C 1
ATOM 656 O O . ALA A 1 82 ? 2.956 -6.586 -17.609 1.00 95.25 82 ALA A O 1
ATOM 657 N N . LEU A 1 83 ? 4.543 -7.846 -16.647 1.00 93.25 83 LEU A N 1
ATOM 658 C CA . LEU A 1 83 ? 3.940 -7.817 -15.309 1.00 93.25 83 LEU A CA 1
ATOM 659 C C . LEU A 1 83 ? 4.066 -6.452 -14.626 1.00 93.25 83 LEU A C 1
ATOM 661 O O . LEU A 1 83 ? 3.262 -6.151 -13.742 1.00 93.25 83 LEU A O 1
ATOM 665 N N . LEU A 1 84 ? 5.082 -5.658 -14.972 1.00 94.19 84 LEU A N 1
ATOM 666 C CA . LEU A 1 84 ? 5.213 -4.274 -14.507 1.00 94.19 84 LEU A CA 1
ATOM 667 C C . LEU A 1 84 ? 4.187 -3.389 -15.211 1.00 94.19 84 LEU A C 1
ATOM 669 O O . LEU A 1 84 ? 3.472 -2.650 -14.545 1.00 94.19 84 LEU A O 1
ATOM 673 N N . MET A 1 85 ? 4.053 -3.546 -16.529 1.00 94.56 85 MET A N 1
ATOM 674 C CA . MET A 1 85 ? 3.084 -2.819 -17.350 1.00 94.56 85 MET A CA 1
ATOM 675 C C . MET A 1 85 ? 1.641 -3.064 -16.930 1.00 94.56 85 MET A C 1
ATOM 677 O O . MET A 1 85 ? 0.841 -2.133 -16.870 1.00 94.56 85 MET A O 1
ATOM 681 N N . GLU A 1 86 ? 1.313 -4.311 -16.609 1.00 93.94 86 GLU A N 1
ATOM 682 C CA . GLU A 1 86 ? 0.013 -4.658 -16.045 1.00 93.94 86 GLU A CA 1
ATOM 683 C C . GLU A 1 86 ? -0.210 -3.966 -14.693 1.00 93.94 86 GLU A C 1
ATOM 685 O O . GLU A 1 86 ? -1.262 -3.372 -14.483 1.00 93.94 86 GLU A O 1
ATOM 690 N N . ALA A 1 87 ? 0.798 -3.952 -13.809 1.00 92.88 87 ALA A N 1
ATOM 691 C CA . ALA A 1 87 ? 0.712 -3.272 -12.513 1.00 92.88 87 ALA A CA 1
ATOM 692 C C . ALA A 1 87 ? 0.456 -1.771 -12.653 1.00 92.88 87 ALA A C 1
ATOM 694 O O . ALA A 1 87 ? -0.429 -1.244 -11.988 1.00 92.88 87 ALA A O 1
ATOM 695 N N . ILE A 1 88 ? 1.230 -1.105 -13.516 1.00 93.94 88 ILE A N 1
ATOM 696 C CA . ILE A 1 88 ? 1.148 0.343 -13.747 1.00 93.94 88 ILE A CA 1
ATOM 697 C C . ILE A 1 88 ? -0.275 0.742 -14.150 1.00 93.94 88 ILE A C 1
ATOM 699 O O . ILE A 1 88 ? -0.753 1.795 -13.747 1.00 93.94 88 ILE A O 1
ATOM 703 N N . LYS A 1 89 ? -0.971 -0.115 -14.905 1.00 93.50 89 LYS A N 1
ATOM 704 C CA . LYS A 1 89 ? -2.354 0.125 -15.335 1.00 93.50 89 LYS A CA 1
ATOM 705 C C . LYS A 1 89 ? -3.386 -0.287 -14.286 1.00 93.50 89 LYS A C 1
ATOM 707 O O . LYS A 1 89 ? -4.353 0.428 -14.066 1.00 93.50 89 LYS A O 1
ATOM 712 N N . GLN A 1 90 ? -3.204 -1.448 -13.663 1.00 95.06 90 GLN A N 1
ATOM 713 C CA . GLN A 1 90 ? -4.204 -2.053 -12.782 1.00 95.06 90 GLN A CA 1
ATOM 714 C C . GLN A 1 90 ? -4.258 -1.397 -11.399 1.00 95.06 90 GLN A C 1
ATOM 716 O O . GLN A 1 90 ? -5.340 -1.209 -10.853 1.00 95.06 90 GLN A O 1
ATOM 721 N N . VAL A 1 91 ? -3.104 -1.073 -10.810 1.00 95.31 91 VAL A N 1
ATOM 722 C CA . VAL A 1 91 ? -3.033 -0.604 -9.418 1.00 95.31 91 VAL A CA 1
ATOM 723 C C . VAL A 1 91 ? -3.768 0.724 -9.206 1.00 95.31 91 VAL A C 1
ATOM 725 O O . VAL A 1 91 ? -4.533 0.791 -8.243 1.00 95.31 91 VAL A O 1
ATOM 728 N N . PRO A 1 92 ? -3.646 1.744 -10.080 1.00 95.44 92 PRO A N 1
ATOM 729 C CA . PRO A 1 92 ? -4.419 2.978 -9.929 1.00 95.44 92 PRO A CA 1
ATOM 730 C C . PRO A 1 92 ? -5.937 2.742 -9.917 1.00 95.44 92 PRO A C 1
ATOM 732 O O . PRO A 1 92 ? -6.649 3.313 -9.088 1.00 95.44 92 PRO A O 1
ATOM 735 N N . GLU A 1 93 ? -6.437 1.836 -10.764 1.00 95.81 93 GLU A N 1
ATOM 736 C CA . GLU A 1 93 ? -7.858 1.464 -10.781 1.00 95.81 93 GLU A CA 1
ATOM 737 C C . GLU A 1 93 ? -8.273 0.756 -9.489 1.00 95.81 93 GLU A C 1
ATOM 739 O O . GLU A 1 93 ? -9.311 1.072 -8.900 1.00 95.81 93 GLU A O 1
ATOM 744 N N . SER A 1 94 ? -7.431 -0.145 -8.983 1.00 96.69 94 SER A N 1
ATOM 745 C CA . SER A 1 94 ? -7.663 -0.779 -7.689 1.00 96.69 94 SER A CA 1
ATOM 746 C C . SER A 1 94 ? -7.729 0.235 -6.553 1.00 96.69 94 SER A C 1
ATOM 748 O O . SER A 1 94 ? -8.645 0.185 -5.733 1.00 96.69 94 SER A O 1
ATOM 750 N N . VAL A 1 95 ? -6.789 1.181 -6.512 1.00 96.75 95 VAL A N 1
ATOM 751 C CA . VAL A 1 95 ? -6.746 2.250 -5.506 1.00 96.75 95 VAL A CA 1
ATOM 752 C C . VAL A 1 95 ? -7.999 3.117 -5.598 1.00 96.75 95 VAL A C 1
ATOM 754 O O . VAL A 1 95 ? -8.609 3.419 -4.572 1.00 96.75 95 VAL A O 1
ATOM 757 N N . ARG A 1 96 ? -8.455 3.454 -6.810 1.00 95.44 96 ARG A N 1
ATOM 758 C CA . ARG A 1 96 ? -9.686 4.223 -7.030 1.00 95.44 96 ARG A CA 1
ATOM 759 C C . ARG A 1 96 ? -10.922 3.544 -6.439 1.00 95.44 96 ARG A C 1
ATOM 761 O O . ARG A 1 96 ? -11.776 4.244 -5.901 1.00 95.44 96 ARG A O 1
ATOM 768 N N . VAL A 1 97 ? -11.023 2.218 -6.529 1.00 95.88 97 VAL A N 1
ATOM 769 C CA . VAL A 1 97 ? -12.135 1.451 -5.939 1.00 95.88 97 VAL A CA 1
ATOM 770 C C . VAL A 1 97 ? -11.965 1.304 -4.426 1.00 95.88 97 VAL A C 1
ATOM 772 O O . VAL A 1 97 ? -12.913 1.470 -3.663 1.00 95.88 97 VAL A O 1
ATOM 775 N N . LEU A 1 98 ? -10.754 0.985 -3.973 1.00 96.62 98 LEU A N 1
ATOM 776 C CA . LEU A 1 98 ? -10.482 0.663 -2.574 1.00 96.62 98 LEU A CA 1
ATOM 777 C C . LEU A 1 98 ? -10.428 1.895 -1.664 1.00 96.62 98 LEU A C 1
ATOM 779 O O . LEU A 1 98 ? -10.666 1.758 -0.464 1.00 96.62 98 LEU A O 1
ATOM 783 N N . ARG A 1 99 ? -10.166 3.094 -2.200 1.00 95.38 99 ARG A N 1
ATOM 784 C CA . ARG A 1 99 ? -10.080 4.328 -1.397 1.00 95.38 99 ARG A CA 1
ATOM 785 C C . ARG A 1 99 ? -11.359 4.638 -0.610 1.00 95.38 99 ARG A C 1
ATOM 787 O O . ARG A 1 99 ? -11.283 5.268 0.433 1.00 95.38 99 ARG A O 1
ATOM 794 N N . GLU A 1 100 ? -12.520 4.179 -1.076 1.00 94.06 100 GLU A N 1
ATOM 795 C CA . GLU A 1 100 ? -13.811 4.366 -0.390 1.00 94.06 100 GLU A CA 1
ATOM 796 C C . GLU A 1 100 ? -13.998 3.417 0.807 1.00 94.06 100 GLU A C 1
ATOM 798 O O . GLU A 1 100 ? -14.917 3.583 1.605 1.00 94.06 100 GLU A O 1
ATOM 803 N N . LYS A 1 101 ? -13.134 2.404 0.943 1.00 95.44 101 LYS A N 1
ATOM 804 C CA . LYS A 1 101 ? -13.175 1.400 2.018 1.00 95.44 101 LYS A CA 1
ATOM 805 C C . LYS A 1 101 ? -12.163 1.686 3.136 1.00 95.44 101 LYS A C 1
ATOM 807 O O . LYS A 1 101 ? -12.181 1.008 4.169 1.00 95.44 101 LYS A O 1
ATOM 812 N N . VAL A 1 102 ? -11.298 2.683 2.962 1.00 96.31 102 VAL A N 1
ATOM 813 C CA . VAL A 1 102 ? -10.211 3.035 3.890 1.00 96.31 102 VAL A CA 1
ATOM 814 C C . VAL A 1 102 ? -10.418 4.428 4.478 1.00 96.31 102 VAL A C 1
ATOM 816 O O . VAL A 1 102 ? -11.143 5.247 3.923 1.00 96.31 102 VAL A O 1
ATOM 819 N N . ASP A 1 103 ? -9.795 4.695 5.622 1.00 94.38 103 ASP A N 1
ATOM 820 C CA . ASP A 1 103 ? -9.939 5.976 6.325 1.00 94.38 103 ASP A CA 1
ATOM 821 C C . ASP A 1 103 ? -8.997 7.042 5.746 1.00 94.38 103 ASP A C 1
ATOM 823 O O . ASP A 1 103 ? -9.245 8.241 5.859 1.00 94.38 103 ASP A O 1
ATOM 827 N N . TYR A 1 104 ? -7.909 6.607 5.108 1.00 94.50 104 TYR A N 1
ATOM 828 C CA . TYR A 1 104 ? -6.939 7.489 4.475 1.00 94.50 104 TYR A CA 1
ATOM 829 C C . TYR A 1 104 ? -6.399 6.891 3.172 1.00 94.50 104 TYR A C 1
ATOM 831 O O . TYR A 1 104 ? -6.083 5.706 3.097 1.00 94.50 104 TYR A O 1
ATOM 839 N N . CYS A 1 105 ? -6.245 7.710 2.139 1.00 95.50 105 CYS A N 1
ATOM 840 C CA . CYS A 1 105 ? -5.578 7.310 0.905 1.00 95.50 105 CYS A CA 1
ATOM 841 C C . CYS A 1 105 ? -4.674 8.444 0.428 1.00 95.50 105 CYS A C 1
ATOM 843 O O . CYS A 1 105 ? -5.110 9.591 0.385 1.00 95.50 105 CYS A O 1
ATOM 845 N N . ALA A 1 106 ? -3.444 8.127 0.039 1.00 93.56 106 ALA A N 1
ATOM 846 C CA . ALA A 1 106 ? -2.544 9.063 -0.621 1.00 93.56 106 ALA A CA 1
ATOM 847 C C . ALA A 1 106 ? -1.951 8.444 -1.882 1.00 93.56 106 ALA A C 1
ATOM 849 O O . ALA A 1 106 ? -1.602 7.263 -1.895 1.00 93.56 106 ALA A O 1
ATOM 850 N N . VAL A 1 107 ? -1.813 9.266 -2.918 1.00 93.69 107 VAL A N 1
ATOM 851 C CA . VAL A 1 107 ? -1.061 8.939 -4.130 1.00 93.69 107 VAL A CA 1
ATOM 852 C C . VAL A 1 107 ? 0.210 9.776 -4.130 1.00 93.69 107 VAL A C 1
ATOM 854 O O . VAL A 1 107 ? 0.164 11.002 -4.029 1.00 93.69 107 VAL A O 1
ATOM 857 N N . LEU A 1 108 ? 1.347 9.099 -4.215 1.00 91.88 108 LEU A N 1
ATOM 858 C CA . LEU A 1 108 ? 2.687 9.654 -4.117 1.0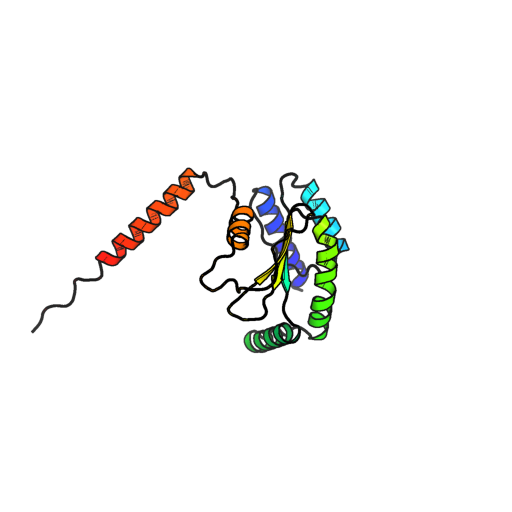0 91.88 108 LEU A CA 1
ATOM 859 C C . LEU A 1 108 ? 3.386 9.475 -5.465 1.00 91.88 108 LEU A C 1
ATOM 861 O O . LEU A 1 108 ? 3.636 8.353 -5.889 1.00 91.88 108 LEU A O 1
ATOM 865 N N . GLY A 1 109 ? 3.721 10.573 -6.133 1.00 91.12 109 GLY A N 1
ATOM 866 C CA . GLY A 1 109 ? 4.584 10.563 -7.308 1.00 91.12 109 GLY A CA 1
ATOM 867 C C . GLY A 1 109 ? 6.043 10.374 -6.908 1.00 91.12 109 GLY A C 1
ATOM 868 O O . GLY A 1 109 ? 6.513 11.035 -5.989 1.00 91.12 109 GLY A O 1
ATOM 869 N N . ASN A 1 110 ? 6.763 9.500 -7.599 1.00 91.00 110 ASN A N 1
ATOM 870 C CA . ASN A 1 110 ? 8.163 9.183 -7.336 1.00 91.00 110 ASN A CA 1
ATOM 871 C C . ASN A 1 110 ? 8.959 9.099 -8.650 1.00 91.00 110 ASN A C 1
ATOM 873 O O . ASN A 1 110 ? 9.482 8.044 -9.017 1.00 91.00 110 ASN A O 1
ATOM 877 N N . GLU A 1 111 ? 8.994 10.215 -9.379 1.00 86.94 111 GLU A N 1
ATOM 878 C CA . GLU A 1 111 ? 9.597 10.311 -10.719 1.00 86.94 111 GLU A CA 1
ATOM 879 C C . GLU A 1 111 ? 11.132 10.413 -10.700 1.00 86.94 111 GLU A C 1
ATOM 881 O O . GLU A 1 111 ? 11.775 10.108 -11.698 1.00 86.94 111 GLU A O 1
ATOM 886 N N . GLY A 1 112 ? 11.732 10.823 -9.579 1.00 78.94 112 GLY A N 1
ATOM 887 C CA . GLY A 1 112 ? 13.180 11.000 -9.434 1.00 78.94 112 GLY A CA 1
ATOM 888 C C . GLY A 1 112 ? 13.720 10.334 -8.174 1.00 78.94 112 GLY A C 1
ATOM 889 O O . GLY A 1 112 ? 12.962 9.754 -7.399 1.00 78.94 112 GLY A O 1
ATOM 890 N N . ASP A 1 113 ? 15.037 10.387 -7.982 1.00 68.44 113 ASP A N 1
ATOM 891 C CA . ASP A 1 113 ? 15.689 9.782 -6.812 1.00 68.44 113 ASP A CA 1
ATOM 892 C C . ASP A 1 113 ? 15.658 10.696 -5.569 1.00 68.44 113 ASP A C 1
ATOM 894 O O . ASP A 1 113 ? 15.751 10.195 -4.451 1.00 68.44 113 ASP A O 1
ATOM 898 N N . ASP A 1 114 ? 15.429 12.003 -5.748 1.00 67.62 114 ASP A N 1
ATOM 899 C CA . ASP A 1 114 ? 15.547 12.989 -4.663 1.00 67.62 114 ASP A CA 1
ATOM 900 C C . ASP A 1 114 ? 14.205 13.533 -4.142 1.00 67.62 114 ASP A C 1
ATOM 902 O O . ASP A 1 114 ? 14.157 14.083 -3.043 1.00 67.62 114 ASP A O 1
ATOM 906 N N . ASP A 1 115 ? 13.103 13.361 -4.882 1.00 72.81 115 ASP A N 1
ATOM 907 C CA . ASP A 1 115 ? 11.825 13.998 -4.558 1.00 72.81 115 ASP A CA 1
ATOM 908 C C . ASP A 1 115 ? 10.623 13.074 -4.792 1.00 72.81 115 ASP A C 1
ATOM 910 O O . ASP A 1 115 ? 10.219 12.790 -5.922 1.00 72.81 115 ASP A O 1
ATOM 914 N N . VAL A 1 116 ? 9.989 12.667 -3.692 1.00 83.12 116 VAL A N 1
ATOM 915 C CA . VAL A 1 116 ? 8.612 12.159 -3.709 1.00 83.12 116 VAL A CA 1
ATOM 916 C C . VAL A 1 116 ? 7.669 13.373 -3.704 1.00 83.12 116 VAL A C 1
ATOM 918 O O . VAL A 1 116 ? 8.001 14.414 -3.143 1.00 83.12 116 VAL A O 1
ATOM 921 N N . VAL A 1 117 ? 6.493 13.285 -4.316 1.00 84.50 117 VAL A N 1
ATOM 922 C CA . VAL A 1 117 ? 5.496 14.369 -4.349 1.00 84.50 117 VAL A CA 1
ATOM 923 C C . VAL A 1 117 ? 4.136 13.807 -3.963 1.00 84.50 117 VAL A C 1
ATOM 925 O O . VAL A 1 117 ? 3.705 12.804 -4.523 1.00 84.50 117 VAL A O 1
ATOM 928 N N . LEU A 1 118 ? 3.425 14.455 -3.040 1.00 85.62 118 LEU A N 1
ATOM 929 C CA . LEU A 1 118 ? 2.027 14.117 -2.767 1.00 85.62 118 LEU A CA 1
ATOM 930 C C . LEU A 1 118 ? 1.157 14.620 -3.930 1.00 85.62 118 LEU A C 1
ATOM 932 O O . LEU A 1 118 ? 1.056 15.824 -4.147 1.00 85.62 118 LEU A O 1
ATOM 936 N N . ARG A 1 119 ? 0.565 13.701 -4.699 1.00 87.25 119 ARG A N 1
ATOM 937 C CA . ARG A 1 119 ? -0.291 14.021 -5.854 1.00 87.25 119 ARG A CA 1
ATOM 938 C C . ARG A 1 119 ? -1.748 14.169 -5.463 1.00 87.25 119 ARG A C 1
ATOM 940 O O . ARG A 1 119 ? -2.417 15.090 -5.912 1.00 87.25 119 ARG A O 1
ATOM 947 N N . GLU A 1 120 ? -2.244 13.245 -4.649 1.00 90.94 120 GLU A N 1
ATOM 948 C CA . GLU A 1 120 ? -3.642 13.222 -4.236 1.00 90.94 120 GLU A CA 1
ATOM 949 C C . GLU A 1 120 ? -3.774 12.700 -2.803 1.00 90.94 120 GLU A C 1
ATOM 951 O O . GLU A 1 120 ? -2.980 11.868 -2.360 1.00 90.94 120 GLU A O 1
ATOM 956 N N . MET A 1 121 ? -4.793 13.178 -2.086 1.00 89.81 121 MET A N 1
ATOM 957 C CA . MET A 1 121 ? -5.099 12.763 -0.718 1.00 89.81 121 MET A CA 1
ATOM 958 C C . MET A 1 121 ? -6.610 12.670 -0.501 1.00 89.81 121 MET A C 1
ATOM 960 O O . MET A 1 121 ? -7.365 13.567 -0.883 1.00 89.81 121 MET A O 1
ATOM 964 N N . TRP A 1 122 ? -7.037 11.609 0.179 1.00 91.06 122 TRP A N 1
ATOM 965 C CA . TRP A 1 122 ? -8.401 11.404 0.650 1.00 91.06 122 TRP A CA 1
ATOM 966 C C . TRP A 1 122 ? -8.389 11.076 2.134 1.00 91.06 122 TRP A C 1
ATOM 968 O O . TRP A 1 122 ? -7.556 10.299 2.601 1.00 91.06 122 TRP A O 1
ATOM 978 N N . VAL A 1 123 ? -9.347 11.647 2.857 1.00 89.81 123 VAL A N 1
ATOM 979 C CA . VAL A 1 123 ? -9.585 11.361 4.274 1.00 89.81 123 VAL A CA 1
ATOM 980 C C . VAL A 1 123 ? -11.067 11.084 4.442 1.00 89.81 123 VAL A C 1
ATOM 982 O O . VAL A 1 123 ? -11.886 11.912 4.041 1.00 89.81 123 VAL A O 1
ATOM 985 N N . ASP A 1 124 ? -11.395 9.919 4.993 1.00 88.25 124 ASP A N 1
ATOM 986 C CA . ASP A 1 124 ? -12.765 9.457 5.227 1.00 88.25 124 ASP A CA 1
ATOM 987 C C . ASP A 1 124 ? -13.643 9.578 3.957 1.00 88.25 124 ASP A C 1
ATOM 989 O O . ASP A 1 124 ? -14.761 10.089 3.976 1.00 88.25 124 ASP A O 1
ATOM 993 N N . GLY A 1 125 ? -13.086 9.163 2.810 1.00 86.62 125 GLY A N 1
ATOM 994 C CA . GLY A 1 125 ? -13.739 9.208 1.493 1.00 86.62 125 GLY A CA 1
ATOM 995 C C . GLY A 1 125 ? -13.755 10.580 0.804 1.00 86.62 125 GLY A C 1
ATOM 996 O O . GLY A 1 125 ? -14.115 10.669 -0.369 1.00 86.62 125 GLY A O 1
ATOM 997 N N . VAL A 1 126 ? -13.322 11.651 1.475 1.00 88.31 126 VAL A N 1
ATOM 998 C CA . VAL A 1 126 ? -13.352 13.017 0.933 1.00 88.31 126 VAL A CA 1
ATOM 999 C C . VAL A 1 126 ? -11.985 13.404 0.375 1.00 88.31 126 VAL A C 1
ATOM 1001 O O . VAL A 1 126 ? -10.986 13.390 1.099 1.00 88.31 126 VAL A O 1
ATOM 1004 N N . ARG A 1 127 ? -11.941 13.784 -0.911 1.00 89.38 127 ARG A N 1
ATOM 1005 C CA . ARG A 1 127 ? -10.730 14.331 -1.544 1.00 89.38 127 ARG A CA 1
ATOM 1006 C C . ARG A 1 127 ? -10.369 15.663 -0.893 1.00 89.38 127 ARG A C 1
ATOM 1008 O O . ARG A 1 127 ? -11.233 16.518 -0.715 1.00 89.38 127 ARG A O 1
ATOM 1015 N N . LYS A 1 128 ? -9.097 15.846 -0.553 1.00 86.12 128 LYS A N 1
ATOM 1016 C CA . LYS A 1 128 ? -8.579 17.114 -0.037 1.00 86.12 128 LYS A CA 1
ATOM 1017 C C . LYS A 1 128 ? -8.146 18.000 -1.203 1.00 86.12 128 LYS A C 1
ATOM 1019 O O . LYS A 1 128 ? -7.408 17.560 -2.081 1.00 86.12 128 LYS A O 1
ATOM 1024 N N . GLU A 1 129 ? -8.669 19.221 -1.229 1.00 80.50 129 GLU A N 1
ATOM 1025 C CA . GLU A 1 129 ? -8.259 20.270 -2.168 1.00 80.50 129 GLU A CA 1
ATOM 1026 C C . GLU A 1 129 ? -6.917 20.874 -1.733 1.00 80.50 129 GLU A C 1
ATOM 1028 O O . GLU A 1 129 ? -6.539 20.750 -0.572 1.00 80.50 129 GLU A O 1
ATOM 1033 N N . GLY A 1 130 ? -6.200 21.523 -2.655 1.00 69.06 130 GLY A N 1
ATOM 1034 C CA . GLY A 1 130 ? -4.876 22.111 -2.385 1.00 69.06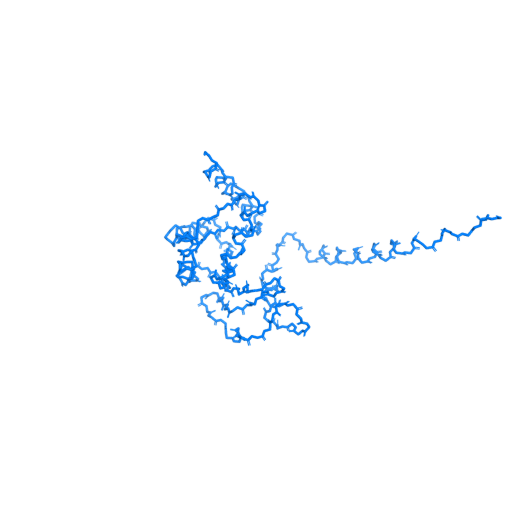 130 GLY A CA 1
ATOM 1035 C C . GLY A 1 130 ? -3.699 21.158 -2.610 1.00 69.06 130 GLY A C 1
ATOM 1036 O O . GLY A 1 130 ? -2.584 21.617 -2.840 1.00 69.06 130 GLY A O 1
ATOM 1037 N N . VAL A 1 131 ? -3.980 19.856 -2.691 1.00 64.12 131 VAL A N 1
ATOM 1038 C CA . VAL A 1 131 ? -3.011 18.818 -3.045 1.00 64.12 131 VAL A CA 1
ATOM 1039 C C . VAL A 1 131 ? -2.814 18.831 -4.567 1.00 64.12 131 VAL A C 1
ATOM 1041 O O . VAL A 1 131 ? -3.560 18.179 -5.300 1.00 64.12 131 VAL A O 1
ATOM 1044 N N . GLY A 1 132 ? -1.889 19.658 -5.067 1.00 56.78 132 GLY A N 1
ATOM 1045 C CA . GLY A 1 132 ? -1.661 19.822 -6.506 1.00 56.78 132 GLY A CA 1
ATOM 1046 C C . GLY A 1 132 ? -0.387 20.584 -6.895 1.00 56.78 132 GLY A C 1
ATOM 1047 O O . GLY A 1 132 ? -0.070 21.620 -6.322 1.00 56.78 132 GLY A O 1
ATOM 1048 N N . GLU A 1 133 ? 0.305 20.016 -7.891 1.00 44.38 133 GLU A N 1
ATOM 1049 C CA . GLU A 1 133 ? 1.418 20.517 -8.720 1.00 44.38 133 GLU A CA 1
ATOM 1050 C C . GLU A 1 133 ? 2.400 21.522 -8.091 1.00 44.38 133 GLU A C 1
ATOM 1052 O O . GLU A 1 133 ? 2.285 22.735 -8.241 1.00 44.38 133 GLU A O 1
ATOM 1057 N N . GLY A 1 134 ? 3.484 20.996 -7.515 1.00 47.84 134 GLY A N 1
ATOM 1058 C CA . GLY A 1 134 ? 4.740 21.741 -7.433 1.00 47.84 134 GLY A CA 1
ATOM 1059 C C . GLY A 1 134 ? 5.242 21.998 -6.022 1.00 47.84 134 GLY A C 1
ATOM 1060 O O . GLY A 1 134 ? 5.076 23.081 -5.469 1.00 47.84 134 GLY A O 1
ATOM 1061 N N . LYS A 1 135 ? 5.960 21.011 -5.489 1.00 42.56 135 LYS A N 1
ATOM 1062 C CA . LYS A 1 135 ? 7.348 21.111 -5.005 1.00 42.56 135 LYS A CA 1
ATOM 1063 C C . LYS A 1 135 ? 7.726 19.737 -4.457 1.00 42.56 135 LYS A C 1
ATOM 1065 O O . LYS A 1 135 ? 6.942 19.119 -3.742 1.00 42.56 135 LYS A O 1
ATOM 1070 N N . GLY A 1 136 ? 8.892 19.245 -4.866 1.00 44.19 136 GLY A N 1
ATOM 1071 C CA . GLY A 1 136 ? 9.471 18.017 -4.337 1.00 44.19 136 GLY A CA 1
ATOM 1072 C C . GLY A 1 136 ? 9.508 18.018 -2.810 1.00 44.19 136 GLY A C 1
ATOM 1073 O O . GLY A 1 136 ? 9.635 19.078 -2.192 1.00 44.19 136 GLY A O 1
ATOM 1074 N N . LEU A 1 137 ? 9.382 16.839 -2.197 1.00 45.22 137 LEU A N 1
ATOM 1075 C CA . LEU A 1 137 ? 9.470 16.659 -0.745 1.00 45.22 137 LEU A CA 1
ATOM 1076 C C . LEU A 1 137 ? 10.849 17.048 -0.148 1.00 45.22 137 LEU A C 1
ATOM 1078 O O . LEU A 1 137 ? 11.015 16.933 1.068 1.00 45.22 137 LEU A O 1
ATOM 1082 N N . GLY A 1 138 ? 11.813 17.519 -0.955 1.00 41.59 138 GLY A N 1
ATOM 1083 C CA . GLY A 1 138 ? 13.221 17.687 -0.592 1.00 41.59 138 GLY A CA 1
ATOM 1084 C C . GLY A 1 138 ? 13.843 19.094 -0.597 1.00 41.59 138 GLY A C 1
ATOM 1085 O O . GLY A 1 138 ? 15.048 19.179 -0.359 1.00 41.59 138 GLY A O 1
ATOM 1086 N N . ARG A 1 139 ? 13.130 20.218 -0.800 1.00 39.97 139 ARG A N 1
ATOM 1087 C CA . ARG A 1 139 ? 13.756 21.564 -0.672 1.00 39.97 139 ARG A CA 1
ATOM 1088 C C . ARG A 1 139 ? 12.941 22.583 0.122 1.00 39.97 139 ARG A C 1
ATOM 1090 O O . ARG A 1 139 ? 11.726 22.656 -0.013 1.00 39.97 139 ARG A O 1
ATOM 1097 N N . GLU A 1 140 ? 13.662 23.362 0.938 1.00 39.59 140 GLU A N 1
ATOM 1098 C CA . GLU A 1 140 ? 13.191 24.416 1.850 1.00 39.59 140 GLU A CA 1
ATOM 1099 C C . GLU A 1 140 ? 11.918 25.126 1.361 1.00 39.59 140 GLU A C 1
ATOM 1101 O O . GLU A 1 140 ? 11.917 25.886 0.391 1.00 39.59 140 GLU A O 1
ATOM 1106 N N . GLY A 1 141 ? 10.816 24.841 2.052 1.00 43.62 141 GLY A N 1
ATOM 1107 C CA . GLY A 1 141 ? 9.479 25.298 1.692 1.00 43.62 141 GLY A CA 1
ATOM 1108 C C . GLY A 1 141 ? 8.444 24.224 1.991 1.00 43.62 141 GLY A C 1
ATOM 1109 O O . GLY A 1 141 ? 7.725 23.802 1.093 1.00 43.62 141 GLY A O 1
ATOM 1110 N N . GLU A 1 142 ? 8.411 23.744 3.238 1.00 46.44 142 GLU A N 1
ATOM 1111 C CA . GLU A 1 142 ? 7.477 22.713 3.690 1.00 46.44 142 GLU A CA 1
ATOM 1112 C C . GLU A 1 142 ? 6.030 23.122 3.377 1.00 46.44 142 GLU A C 1
ATOM 1114 O O . GLU A 1 142 ? 5.459 24.018 4.004 1.00 46.44 142 GLU A O 1
ATOM 1119 N N . GLY A 1 143 ? 5.422 22.444 2.402 1.00 46.50 143 GLY A N 1
ATOM 1120 C CA . GLY A 1 143 ? 3.979 22.457 2.229 1.00 46.50 143 GLY A CA 1
ATOM 1121 C C . GLY A 1 143 ? 3.350 21.955 3.524 1.00 46.50 143 GLY A C 1
ATOM 1122 O O . GLY A 1 143 ? 3.647 20.845 3.973 1.00 46.50 143 GLY A O 1
ATOM 1123 N N . LYS A 1 144 ? 2.497 22.780 4.140 1.00 52.81 144 LYS A N 1
ATOM 1124 C CA . LYS A 1 144 ? 1.761 22.471 5.381 1.00 52.81 144 LYS A CA 1
ATOM 1125 C C . LYS A 1 144 ? 1.131 21.069 5.366 1.00 52.81 144 LYS A C 1
ATOM 1127 O O . LYS A 1 144 ? 1.040 20.437 6.411 1.00 52.81 144 LYS A O 1
ATOM 1132 N N . GLU A 1 145 ? 0.800 20.562 4.183 1.00 57.12 145 GLU A N 1
ATOM 1133 C CA . GLU A 1 145 ? 0.192 19.257 3.933 1.00 57.12 145 GLU A CA 1
ATOM 1134 C C . GLU A 1 145 ? 1.085 18.048 4.266 1.00 57.12 145 GLU A C 1
ATOM 1136 O O . GLU A 1 145 ? 0.569 17.043 4.744 1.00 57.12 145 GLU A O 1
ATOM 1141 N N . TRP A 1 146 ? 2.415 18.104 4.090 1.00 55.91 146 TRP A N 1
ATOM 1142 C CA . TRP A 1 146 ? 3.282 16.967 4.458 1.00 55.91 146 TRP A CA 1
ATOM 1143 C C . TRP A 1 146 ? 3.522 16.886 5.964 1.00 55.91 146 TRP A C 1
ATOM 1145 O O . TRP A 1 146 ? 3.565 15.798 6.541 1.00 55.91 146 TRP A O 1
ATOM 1155 N N . GLN A 1 147 ? 3.649 18.040 6.620 1.00 58.91 147 GLN A N 1
ATOM 1156 C CA . GLN A 1 147 ? 3.688 18.101 8.079 1.00 58.91 147 GLN A CA 1
ATOM 1157 C C . GLN A 1 147 ? 2.331 17.723 8.682 1.00 58.91 147 GLN A C 1
ATOM 1159 O O . GLN A 1 147 ? 2.296 17.076 9.723 1.00 58.91 147 GLN A O 1
ATOM 1164 N N . GLU A 1 148 ? 1.222 18.029 8.007 1.00 59.09 148 GLU A N 1
ATOM 1165 C CA . GLU A 1 148 ? -0.109 17.539 8.367 1.00 59.09 148 GLU A CA 1
ATOM 1166 C C . GLU A 1 148 ? -0.242 16.026 8.143 1.00 59.09 148 GLU A C 1
ATOM 1168 O O . GLU A 1 148 ? -0.717 15.327 9.034 1.00 59.09 148 GLU A O 1
ATOM 1173 N N . PHE A 1 149 ? 0.260 15.481 7.029 1.00 58.12 149 PHE A N 1
ATOM 1174 C CA . PHE A 1 149 ? 0.327 14.035 6.805 1.00 58.12 149 PHE A CA 1
ATOM 1175 C C . PHE A 1 149 ? 1.159 13.347 7.882 1.00 58.12 149 PHE A C 1
ATOM 1177 O O . PHE A 1 149 ? 0.676 12.414 8.513 1.00 58.12 149 PHE A O 1
ATOM 1184 N N . LYS A 1 150 ? 2.375 13.825 8.170 1.00 61.00 150 LYS A N 1
ATOM 1185 C CA . LYS A 1 150 ? 3.176 13.320 9.293 1.00 61.00 150 LYS A CA 1
ATOM 1186 C C . LYS A 1 150 ? 2.435 13.507 10.613 1.00 61.00 150 LYS A C 1
ATOM 1188 O O . LYS A 1 150 ? 2.438 12.597 11.424 1.00 61.00 150 LYS A O 1
ATOM 1193 N N . GLY A 1 151 ? 1.762 14.628 10.832 1.00 59.47 151 GLY A N 1
ATOM 1194 C CA . GLY A 1 151 ? 0.970 14.888 12.031 1.00 59.47 151 GLY A CA 1
ATOM 1195 C C . GLY A 1 151 ? -0.200 13.920 12.208 1.00 59.47 151 GLY A C 1
ATOM 1196 O O . GLY A 1 151 ? -0.477 13.531 13.338 1.00 59.47 151 GLY A O 1
ATOM 1197 N N . ASN A 1 152 ? -0.840 13.501 11.116 1.00 53.66 152 ASN A N 1
ATOM 1198 C CA . ASN A 1 152 ? -1.995 12.600 11.088 1.00 53.66 152 ASN A CA 1
ATOM 1199 C C . ASN A 1 152 ? -1.593 11.116 11.034 1.00 53.66 152 ASN A C 1
ATOM 1201 O O . ASN A 1 152 ? -2.260 10.278 11.631 1.00 53.66 152 ASN A O 1
ATOM 1205 N N . TRP A 1 153 ? -0.492 10.784 10.359 1.00 50.56 153 TRP A N 1
ATOM 1206 C CA . TRP A 1 153 ? 0.015 9.420 10.186 1.00 50.56 153 TRP A CA 1
ATOM 1207 C C . TRP A 1 153 ? 0.985 9.014 11.297 1.00 50.56 153 TRP A C 1
ATOM 1209 O O . TRP A 1 153 ? 0.887 7.925 11.855 1.00 50.56 153 TRP A O 1
ATOM 1219 N N . MET A 1 154 ? 1.874 9.923 11.713 1.00 48.69 154 MET A N 1
ATOM 1220 C CA . MET A 1 154 ? 2.679 9.755 12.932 1.00 48.69 154 MET A CA 1
ATOM 1221 C C . MET A 1 154 ? 1.876 10.064 14.197 1.00 48.69 154 MET A C 1
ATOM 1223 O O . MET A 1 154 ? 2.456 10.148 15.288 1.00 48.69 154 MET A O 1
ATOM 1227 N N . GLN A 1 155 ? 0.550 10.203 14.092 1.00 44.97 155 GLN A N 1
ATOM 1228 C CA . GLN A 1 155 ? -0.337 10.264 15.242 1.00 44.97 155 GLN A CA 1
ATOM 1229 C C . GLN A 1 155 ? -0.431 8.885 15.928 1.00 44.97 155 GLN A C 1
ATOM 1231 O O . GLN A 1 155 ? -1.401 8.147 15.856 1.00 44.97 155 GLN A O 1
ATOM 1236 N N . VAL A 1 156 ? 0.631 8.637 16.695 1.00 42.59 156 VAL A N 1
ATOM 1237 C CA . VAL A 1 156 ? 0.666 8.086 18.049 1.00 42.59 156 VAL A CA 1
ATOM 1238 C C . VAL A 1 156 ? 0.268 6.617 18.204 1.00 42.59 156 VAL A C 1
ATOM 1240 O O . VAL A 1 156 ? -0.883 6.279 18.465 1.00 42.59 156 VAL A O 1
ATOM 1243 N N . CYS A 1 157 ? 1.284 5.748 18.281 1.00 38.62 157 CYS A N 1
ATOM 1244 C CA . CYS A 1 157 ? 1.226 4.605 19.190 1.00 38.62 157 CYS A CA 1
ATOM 1245 C C . CYS A 1 157 ? 0.797 5.128 20.573 1.00 38.62 157 CYS A C 1
ATOM 1247 O O . CYS A 1 157 ? 1.601 5.747 21.275 1.00 38.62 157 CYS A O 1
ATOM 1249 N N . LYS A 1 158 ? -0.462 4.895 20.972 1.00 43.56 158 LYS A N 1
ATOM 1250 C CA . LYS A 1 158 ? -1.017 5.311 22.278 1.00 43.56 158 LYS A CA 1
ATOM 1251 C C . LYS A 1 158 ? -0.185 4.824 23.478 1.00 43.56 158 LYS A C 1
ATOM 1253 O O . LYS A 1 158 ? -0.319 5.369 24.568 1.00 43.56 158 LYS A O 1
ATOM 1258 N N . TRP A 1 159 ? 0.684 3.832 23.272 1.00 43.06 159 TRP A N 1
ATOM 1259 C CA . TRP A 1 159 ? 1.550 3.233 24.287 1.00 43.06 159 TRP A CA 1
ATOM 1260 C C . TRP A 1 159 ? 2.718 4.104 24.760 1.00 43.06 159 TRP A C 1
ATOM 1262 O O . TRP A 1 159 ? 3.201 3.878 25.864 1.00 43.06 159 TRP A O 1
ATOM 1272 N N . ILE A 1 160 ? 3.155 5.117 24.002 1.00 43.28 160 ILE A N 1
ATOM 1273 C CA . ILE A 1 160 ? 4.139 6.076 24.525 1.00 43.28 160 ILE A CA 1
ATOM 1274 C C . ILE A 1 160 ? 3.372 7.256 25.108 1.00 43.28 160 ILE A C 1
ATOM 1276 O O . ILE A 1 160 ? 2.890 8.132 24.381 1.00 43.28 160 ILE A O 1
ATOM 1280 N N . LYS A 1 161 ? 3.268 7.291 26.441 1.00 50.81 161 LYS A N 1
ATOM 1281 C CA . LYS A 1 161 ? 2.721 8.452 27.151 1.00 50.81 161 LYS A CA 1
ATOM 1282 C C . LYS A 1 161 ? 3.493 9.692 26.697 1.00 50.81 161 LYS A C 1
ATOM 1284 O O . LYS A 1 161 ? 4.721 9.676 26.643 1.00 50.81 161 LYS A O 1
ATOM 1289 N N . LYS A 1 162 ? 2.789 10.790 26.395 1.00 52.72 162 LYS A N 1
ATOM 1290 C CA . LYS A 1 162 ? 3.380 12.069 25.937 1.00 52.72 162 LYS A CA 1
ATOM 1291 C C . LYS A 1 162 ? 4.616 12.481 26.762 1.00 52.72 162 LYS A C 1
ATOM 1293 O O . LYS A 1 162 ? 5.615 12.895 26.188 1.00 52.72 162 LYS A O 1
ATOM 1298 N N . ALA A 1 163 ? 4.579 12.244 28.075 1.00 54.03 163 ALA A N 1
ATOM 1299 C CA . ALA A 1 163 ? 5.672 12.509 29.009 1.00 54.03 163 ALA A CA 1
ATOM 1300 C C . ALA A 1 163 ? 6.961 11.689 28.765 1.00 54.03 163 ALA A C 1
ATOM 1302 O O . ALA A 1 163 ? 8.060 12.197 28.977 1.00 54.03 163 ALA A O 1
ATOM 1303 N N . GLU A 1 164 ? 6.863 10.440 28.307 1.00 53.03 164 GLU A N 1
ATOM 1304 C CA . GLU A 1 164 ? 8.029 9.586 28.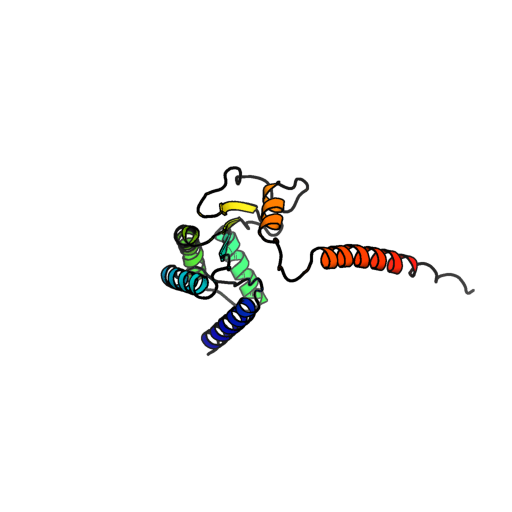019 1.00 53.03 164 GLU A CA 1
ATOM 1305 C C . GLU A 1 164 ? 8.699 9.969 26.696 1.00 53.03 164 GLU A C 1
ATOM 1307 O O . GLU A 1 164 ? 9.924 9.929 26.572 1.00 53.03 164 GLU A O 1
ATOM 1312 N N . ARG A 1 165 ? 7.901 10.425 25.723 1.00 54.38 165 ARG A N 1
ATOM 1313 C CA . ARG A 1 165 ? 8.396 10.989 24.461 1.00 54.38 165 ARG A CA 1
ATOM 1314 C C . ARG A 1 165 ? 9.170 12.287 24.688 1.00 54.38 165 ARG A C 1
ATOM 1316 O O . ARG A 1 165 ? 10.244 12.462 24.114 1.00 54.38 165 ARG A O 1
ATOM 1323 N N . ASP A 1 166 ? 8.653 13.168 25.541 1.00 59.94 166 ASP A N 1
ATOM 1324 C CA . ASP A 1 166 ? 9.298 14.449 25.847 1.00 59.94 166 ASP A CA 1
ATOM 1325 C C . ASP A 1 166 ? 10.593 14.248 26.659 1.00 59.94 166 ASP A C 1
ATOM 1327 O O . ASP A 1 166 ? 11.574 14.956 26.432 1.00 59.94 166 ASP A O 1
ATOM 1331 N N . LYS A 1 167 ? 10.652 13.219 27.520 1.00 61.03 167 LYS A N 1
ATOM 1332 C CA . LYS A 1 167 ? 11.898 12.784 28.179 1.00 61.03 167 LYS A CA 1
ATOM 1333 C C . LYS A 1 167 ? 12.945 12.270 27.188 1.00 61.03 167 LYS A C 1
ATOM 1335 O O . LYS A 1 167 ? 14.100 12.664 27.297 1.00 61.03 167 LYS A O 1
ATOM 1340 N N . LYS A 1 168 ? 12.563 11.446 26.204 1.00 57.22 168 LYS A N 1
ATOM 1341 C CA . LYS A 1 168 ? 13.501 10.947 25.177 1.00 57.22 168 LYS A CA 1
ATOM 1342 C C . LYS A 1 168 ? 14.070 12.060 24.293 1.00 57.22 168 LYS A C 1
ATOM 1344 O O . LYS A 1 168 ? 15.252 12.019 23.974 1.00 57.22 168 LYS A O 1
ATOM 1349 N N . ARG A 1 169 ? 13.267 13.071 23.935 1.00 56.75 169 ARG A N 1
ATOM 1350 C CA . ARG A 1 169 ? 13.750 14.228 23.153 1.00 56.75 169 ARG A CA 1
ATOM 1351 C C . ARG A 1 169 ? 14.725 15.109 23.934 1.00 56.75 169 ARG A C 1
ATOM 1353 O O . ARG A 1 169 ? 15.627 15.665 23.325 1.00 56.75 169 ARG A O 1
ATOM 1360 N N . LYS A 1 170 ? 14.556 15.230 25.255 1.00 57.16 170 LYS A N 1
ATOM 1361 C CA . LYS A 1 170 ? 15.480 15.992 26.110 1.00 57.16 170 LYS A CA 1
ATOM 1362 C C . LYS A 1 170 ? 16.757 15.214 26.445 1.00 57.16 170 LYS A C 1
ATOM 1364 O O . LYS A 1 170 ? 17.827 15.798 26.401 1.00 57.16 170 LYS A O 1
ATOM 1369 N N . GLY A 1 171 ? 16.659 13.905 26.690 1.00 53.06 171 GLY A N 1
ATOM 1370 C CA . GLY A 1 171 ? 17.822 13.071 27.018 1.00 53.06 171 GLY A CA 1
ATOM 1371 C C . GLY A 1 171 ? 18.804 12.871 25.858 1.00 53.06 171 GLY A C 1
ATOM 1372 O O . GLY A 1 171 ? 20.005 12.894 26.081 1.00 53.06 171 GLY A O 1
ATOM 1373 N N . GLY A 1 172 ? 18.317 12.739 24.616 1.00 49.12 172 GLY A N 1
ATOM 1374 C CA . GLY A 1 172 ? 19.197 12.563 23.449 1.00 49.12 172 GLY A CA 1
ATOM 1375 C C . GLY A 1 172 ? 19.978 13.823 23.049 1.00 49.12 172 GLY A C 1
ATOM 1376 O O . GLY A 1 172 ? 21.085 13.717 22.536 1.00 49.12 172 GLY A O 1
ATOM 1377 N N . ALA A 1 173 ? 19.431 15.014 23.322 1.00 50.50 173 ALA A N 1
ATOM 1378 C CA . ALA A 1 173 ? 20.101 16.282 23.022 1.00 50.50 173 ALA A CA 1
ATOM 1379 C C . ALA A 1 173 ? 21.274 16.569 23.981 1.00 50.50 173 ALA A C 1
ATOM 1381 O O . ALA A 1 173 ? 22.287 17.123 23.564 1.00 50.50 173 ALA A O 1
ATOM 1382 N N . GLU A 1 174 ? 21.169 16.154 25.247 1.00 52.56 174 GLU A N 1
ATOM 1383 C CA . GLU A 1 174 ? 22.245 16.320 26.236 1.00 52.56 174 GLU A CA 1
ATOM 1384 C C . GLU A 1 174 ? 23.392 15.307 26.029 1.00 52.56 174 GLU A C 1
ATOM 1386 O O . GLU A 1 174 ? 24.555 15.615 26.302 1.00 52.56 174 GLU A O 1
ATOM 1391 N N . GLU A 1 175 ? 23.099 14.120 25.486 1.00 51.88 175 GLU A N 1
ATOM 1392 C CA . GLU A 1 175 ? 24.101 13.076 25.218 1.00 51.88 175 GLU A CA 1
ATOM 1393 C C . GLU A 1 175 ? 24.978 13.399 23.985 1.00 51.88 175 GLU A C 1
ATOM 1395 O O . GLU A 1 175 ? 26.195 13.177 24.004 1.00 51.88 175 GLU A O 1
ATOM 1400 N N . GLU A 1 176 ? 24.415 14.025 22.941 1.00 51.59 176 GLU A N 1
ATOM 1401 C CA . GLU A 1 176 ? 25.191 14.508 21.783 1.00 51.59 176 GLU A CA 1
ATOM 1402 C C . GLU A 1 176 ? 26.097 15.706 22.127 1.00 51.59 176 GLU A C 1
ATOM 1404 O O . GLU A 1 176 ? 27.219 15.803 21.618 1.00 51.59 176 GLU A O 1
ATOM 1409 N N . GLU A 1 177 ? 25.675 16.591 23.034 1.00 52.59 177 GLU A N 1
ATOM 1410 C CA . GLU A 1 177 ? 26.482 17.747 23.449 1.00 52.59 177 GLU A CA 1
ATOM 1411 C C . GLU A 1 177 ? 27.632 17.353 24.402 1.00 52.59 177 GLU A C 1
ATOM 1413 O O . GLU A 1 177 ? 28.719 17.940 24.358 1.00 52.59 177 GLU A O 1
ATOM 1418 N N . GLY A 1 178 ? 27.445 16.302 25.209 1.00 50.06 178 GLY A N 1
ATOM 1419 C CA . GLY A 1 178 ? 28.485 15.750 26.085 1.00 50.06 178 GLY A CA 1
ATOM 1420 C C . GLY A 1 178 ? 29.590 14.988 25.344 1.00 50.06 178 GLY A C 1
ATOM 1421 O O . GLY A 1 178 ? 30.756 15.036 25.745 1.00 50.06 178 GLY A O 1
ATOM 1422 N N . THR A 1 179 ? 29.253 14.329 24.234 1.00 52.22 179 THR A N 1
ATOM 1423 C CA . THR A 1 179 ? 30.213 13.508 23.476 1.00 52.22 179 THR A CA 1
ATOM 1424 C C . THR A 1 179 ? 31.144 14.370 22.613 1.00 52.22 179 THR A C 1
ATOM 1426 O O . THR A 1 179 ? 32.323 14.053 22.452 1.00 52.22 179 THR A O 1
ATOM 1429 N N . ARG A 1 180 ? 30.674 15.534 22.143 1.00 52.75 180 ARG A N 1
ATOM 1430 C CA . ARG A 1 180 ? 31.471 16.457 21.313 1.00 52.75 180 ARG A CA 1
ATOM 1431 C C . ARG A 1 180 ? 32.553 17.222 22.088 1.00 52.75 180 ARG A C 1
ATOM 1433 O O . ARG A 1 180 ? 33.512 17.683 21.479 1.00 52.75 180 ARG A O 1
ATOM 1440 N N . LYS A 1 181 ? 32.444 17.327 23.421 1.00 56.53 181 LYS A N 1
ATOM 1441 C CA . LYS A 1 181 ? 33.427 18.026 24.277 1.00 56.53 181 LYS A CA 1
ATOM 1442 C C . LYS A 1 181 ? 34.602 17.163 24.757 1.00 56.53 181 LYS A C 1
ATOM 1444 O O . LYS A 1 181 ? 35.534 17.718 25.322 1.00 56.53 181 LYS A O 1
ATOM 1449 N N . ARG A 1 182 ? 34.601 15.840 24.538 1.00 55.12 182 ARG A N 1
ATOM 1450 C CA . ARG A 1 182 ? 35.696 14.948 24.991 1.00 55.12 182 ARG A CA 1
ATOM 1451 C C . ARG A 1 182 ? 36.718 14.562 23.915 1.00 55.12 182 ARG A C 1
ATOM 1453 O O . ARG A 1 182 ? 37.672 13.868 24.232 1.00 55.12 182 ARG A O 1
ATOM 1460 N N . GLY A 1 183 ? 36.543 14.995 22.666 1.00 52.00 183 GLY A N 1
ATOM 1461 C CA . GLY A 1 183 ? 37.420 14.609 21.548 1.00 52.00 183 GLY A CA 1
ATOM 1462 C C . GLY A 1 183 ? 38.530 15.604 21.190 1.00 52.00 183 GLY A C 1
ATOM 1463 O O . GLY A 1 183 ? 39.132 15.457 20.133 1.00 52.00 183 GLY A O 1
ATOM 1464 N N . GLY A 1 184 ? 38.764 16.641 21.999 1.00 54.19 184 GLY A N 1
ATOM 1465 C CA . GLY A 1 184 ? 39.610 17.779 21.626 1.00 54.19 184 GLY A CA 1
ATOM 1466 C C . GLY A 1 184 ? 40.702 18.111 22.633 1.00 54.19 184 GLY A C 1
ATOM 1467 O O . GLY A 1 184 ? 40.845 19.276 22.964 1.00 54.19 184 GLY A O 1
ATOM 1468 N N . GLU A 1 185 ? 41.435 17.128 23.155 1.00 57.91 185 GLU A N 1
ATOM 1469 C CA . GLU A 1 185 ? 42.609 17.398 23.997 1.00 57.91 185 GLU A CA 1
ATOM 1470 C C . GLU A 1 185 ? 43.556 16.188 24.030 1.00 57.91 185 GLU A C 1
ATOM 1472 O O . GLU A 1 185 ? 43.696 15.520 25.040 1.00 57.91 185 GLU A O 1
ATOM 1477 N N . GLU A 1 186 ? 44.201 15.856 22.909 1.00 58.06 186 GLU A N 1
ATOM 1478 C CA . GLU A 1 186 ? 45.398 14.999 22.928 1.00 58.06 186 GLU A CA 1
ATOM 1479 C C . GLU A 1 186 ? 46.196 15.205 21.634 1.00 58.06 186 GLU A C 1
ATOM 1481 O O . GLU A 1 186 ? 45.865 14.686 20.571 1.00 58.06 186 GLU A O 1
ATOM 1486 N N . GLY A 1 187 ? 47.231 16.043 21.701 1.00 51.78 187 GLY A N 1
ATOM 1487 C CA . GLY A 1 187 ? 48.054 16.352 20.532 1.00 51.78 187 GLY A CA 1
ATOM 1488 C C . GLY A 1 187 ? 49.160 17.365 20.789 1.00 51.78 187 GLY A C 1
ATOM 1489 O O . GLY A 1 187 ? 49.386 18.245 19.967 1.00 51.78 187 GLY A O 1
ATOM 1490 N N . GLY A 1 188 ? 49.839 17.274 21.931 1.00 54.69 188 GLY A N 1
ATOM 1491 C CA . GLY A 1 188 ? 51.013 18.089 22.209 1.00 54.69 188 GLY A CA 1
ATOM 1492 C C . GLY A 1 188 ? 51.951 17.372 23.164 1.00 54.69 188 GLY A C 1
ATOM 1493 O O . GLY A 1 188 ? 51.632 17.265 24.343 1.00 54.69 188 GLY A O 1
ATOM 1494 N N . ASN A 1 189 ? 53.078 16.880 22.638 1.00 58.59 189 ASN A N 1
ATOM 1495 C CA . ASN A 1 189 ? 54.428 16.934 23.220 1.00 58.59 189 ASN A CA 1
ATOM 1496 C C . ASN A 1 189 ? 55.284 15.714 22.813 1.00 58.59 189 ASN A C 1
ATOM 1498 O O . ASN A 1 189 ? 54.775 14.599 22.707 1.00 58.59 189 ASN A O 1
ATOM 1502 N N . LYS A 1 190 ? 56.599 15.963 22.723 1.00 56.00 190 LYS A N 1
ATOM 1503 C CA . LYS A 1 190 ? 57.740 15.152 22.250 1.00 56.00 190 LYS A CA 1
ATOM 1504 C C . LYS A 1 190 ? 58.066 15.449 20.785 1.00 56.00 190 LYS A C 1
ATOM 1506 O O . LYS A 1 190 ? 57.266 15.151 19.912 1.00 56.00 190 LYS A O 1
ATOM 1511 N N . GLY A 1 191 ? 59.207 16.028 20.444 1.00 60.03 191 GLY A N 1
ATOM 1512 C CA . GLY A 1 191 ? 60.446 16.292 21.177 1.00 60.03 191 GLY A CA 1
ATOM 1513 C C . GLY A 1 191 ? 61.555 16.356 20.138 1.00 60.03 191 GLY A C 1
ATOM 1514 O O . GLY A 1 191 ? 61.433 15.601 19.148 1.00 60.03 191 GLY A O 1
#

pLDDT: mean 78.92, std 19.92, range [38.62, 97.38]

InterPro domains:
  IPR010488 Zeta toxin domain [PF06414] (2-103)
  IPR027417 P-loop containing nucleoside triphosphate hydrolase [G3DSA:3.40.50.300] (1-126)

Sequence (191 aa):
MTRKESGYIVEILTEAALLEGKNVLVDGSLRDVDWYKGYFERLRRDYPNLRIAILSVEAGEEVVLERARRRGSETGRVVPAALLMEAIKQVPESVRVLREKVDYCAVLGNEGDDDVVLREMWVDGVRKEGVGEGKGLGREGEGKEWQEFKGNWMQVCKWIKKAERDKKRKGGAEEEEGTRKRGGEEGGNKG

Radius of gyration: 22.18 Å; chains: 1; bounding box: 75×49×48 Å

Foldseek 3Di:
DPPVVVVVVLVVVVVVCVVVVHDDDDDDLLQDLVVVLVVLVVCCVVRVPDADEEEAEAEDLVQQVVVQVVCCVVPVDHDDSVVVVSSNPRNVVSCVVCVQSGQKYWYWYDHDDAFIATQWIDGNNRTDPPRHDDDGPHDDDDDVVVVVVCVVVVPDPVPCDPVNVVVVVVVVVVVVVVVVVPPPDDDDDDD

Secondary structure (DSSP, 8-state):
-HHHHHHHHHHHHHHHHHHTT-----------HHHHHHHHHHHHHH-TT---EEEEEE--HHHHHHHHHHHHHHHS----HHHHHHHHHHHHHHHHHHGGGSSEEEEEE--SSS--EEEEEEETTEEPTT--S---TTSS---HHHHHHHHHHS---TTS-HHHHHHHHHHHHHHHHHHHTSSS-------